Protein AF-A0A402SNE9-F1 (afdb_monomer)

Radius of gyration: 20.34 Å; Cα contacts (8 Å, |Δi|>4): 261; chains: 1; bounding box: 50×35×60 Å

Nearest PDB structures (foldseek):
  1bf5-assembly1_A-2  TM=2.255E-01  e=1.060E+00  Homo sapiens
  7nuf-assembly1_A  TM=3.105E-01  e=9.242E+00  Homo sapiens

Organism: Salmonella enterica (NCBI:txid28901)

Solvent-accessible surface area (backbone atoms only — not comparable to full-atom values): 13268 Å² total; per-residue (Å²): 129,88,70,74,95,56,96,74,66,61,66,71,58,42,16,65,75,68,75,51,51,64,66,55,53,50,51,32,35,73,69,68,74,44,89,52,70,48,79,37,88,70,44,80,47,62,58,66,77,73,53,67,70,56,54,67,71,72,56,82,57,58,84,49,31,62,97,41,74,51,43,56,55,49,51,59,49,54,62,49,56,77,39,98,84,53,55,65,68,60,50,51,52,56,51,48,54,45,52,49,51,30,44,51,56,43,15,66,76,59,80,30,67,73,49,27,56,82,68,74,37,44,65,60,50,52,51,46,43,27,68,41,47,23,36,45,75,63,100,54,29,37,40,33,37,57,28,98,62,20,64,19,68,81,59,87,84,75,95,76,81,84,80,74,80,69,78,77,91,44,71,66,57,61,69,69,44,44,92,90,37,32,77,34,24,30,41,36,35,32,43,27,33,58,36,72,58,44,33,49,95,84,37,86,60,97,70,86,52,79,38,80,57,90,80,88,48,30,34,60,39,80,117

Mean predicted aligned error: 11.38 Å

Structure (mmCIF, N/CA/C/O backbone):
data_AF-A0A402SNE9-F1
#
_entry.id   AF-A0A402SNE9-F1
#
loop_
_atom_site.group_PDB
_atom_site.id
_atom_site.type_symbol
_atom_site.label_atom_id
_atom_site.label_alt_id
_atom_site.label_comp_id
_atom_site.label_asym_id
_atom_site.label_entity_id
_atom_site.label_seq_id
_atom_site.pdbx_PDB_ins_code
_atom_site.Cartn_x
_atom_site.Cartn_y
_atom_site.Cartn_z
_atom_site.occupancy
_atom_site.B_iso_or_equiv
_atom_site.auth_seq_id
_atom_site.auth_comp_id
_atom_site.auth_asym_id
_atom_site.auth_atom_id
_atom_site.pdbx_PDB_model_num
ATOM 1 N N . MET A 1 1 ? 6.670 -14.041 -30.795 1.00 42.03 1 MET A N 1
ATOM 2 C CA . MET A 1 1 ? 7.215 -15.172 -30.006 1.00 42.03 1 MET A CA 1
ATOM 3 C C . MET A 1 1 ? 6.521 -15.162 -28.656 1.00 42.03 1 MET A C 1
ATOM 5 O O . MET A 1 1 ? 6.367 -14.065 -28.133 1.00 42.03 1 MET A O 1
ATOM 9 N N . PRO A 1 2 ? 6.068 -16.299 -28.102 1.00 46.09 2 PRO A N 1
ATOM 10 C CA . PRO A 1 2 ? 5.558 -16.300 -26.739 1.00 46.09 2 PRO A CA 1
ATOM 11 C C . PRO A 1 2 ? 6.741 -15.978 -25.823 1.00 46.09 2 PRO A C 1
ATOM 13 O O . PRO A 1 2 ? 7.733 -16.708 -25.804 1.00 46.09 2 PRO A O 1
ATOM 16 N N . LEU A 1 3 ? 6.676 -14.831 -25.151 1.00 51.31 3 LEU A N 1
ATOM 17 C CA . LEU A 1 3 ? 7.636 -14.468 -24.117 1.00 51.31 3 LEU A CA 1
ATOM 18 C C . LEU A 1 3 ? 7.653 -15.612 -23.089 1.00 51.31 3 LEU A C 1
ATOM 20 O O . LEU A 1 3 ? 6.576 -16.095 -22.729 1.00 51.31 3 LEU A O 1
ATOM 24 N N . PRO A 1 4 ? 8.825 -16.078 -22.618 1.00 50.84 4 PRO A N 1
ATOM 25 C CA . PRO A 1 4 ? 8.867 -16.933 -21.439 1.00 50.84 4 PRO A CA 1
ATOM 26 C C . PRO A 1 4 ? 7.987 -16.307 -20.344 1.00 50.84 4 PRO A C 1
ATOM 28 O O . PRO A 1 4 ? 8.003 -15.088 -20.169 1.00 50.84 4 PRO A O 1
ATOM 31 N N . LEU A 1 5 ? 7.194 -17.106 -19.632 1.00 55.09 5 LEU A N 1
ATOM 32 C CA . LEU A 1 5 ? 6.312 -16.642 -18.552 1.00 55.09 5 LEU A CA 1
ATOM 33 C C . LEU A 1 5 ? 7.143 -16.235 -17.322 1.00 55.09 5 LEU A C 1
ATOM 35 O O . LEU A 1 5 ? 7.092 -16.872 -16.276 1.00 55.09 5 LEU A O 1
ATOM 39 N N . ARG A 1 6 ? 7.992 -15.220 -17.466 1.00 58.41 6 ARG A N 1
ATOM 40 C CA . ARG A 1 6 ? 8.523 -14.471 -16.337 1.00 58.41 6 ARG A CA 1
ATOM 41 C C . ARG A 1 6 ? 7.605 -13.283 -16.152 1.00 58.41 6 ARG A C 1
ATOM 43 O O . ARG A 1 6 ? 7.377 -12.541 -17.103 1.00 58.41 6 ARG A O 1
ATOM 50 N N . GLU A 1 7 ? 7.120 -13.113 -14.932 1.00 61.88 7 GLU A N 1
ATOM 51 C CA . GLU A 1 7 ? 6.338 -11.937 -14.549 1.00 61.88 7 GLU A CA 1
ATOM 52 C C . GLU A 1 7 ? 7.153 -10.644 -14.733 1.00 61.88 7 GLU A C 1
ATOM 54 O O . GLU A 1 7 ? 6.581 -9.593 -15.001 1.00 61.88 7 GLU A O 1
ATOM 59 N N . TYR A 1 8 ? 8.495 -10.732 -14.693 1.00 70.38 8 TYR A N 1
ATOM 60 C CA . TYR A 1 8 ? 9.396 -9.584 -14.802 1.00 70.38 8 TYR A CA 1
ATOM 61 C C . TYR A 1 8 ? 10.596 -9.845 -15.715 1.00 70.38 8 TYR A C 1
ATOM 63 O O . TYR A 1 8 ? 11.222 -10.912 -15.691 1.00 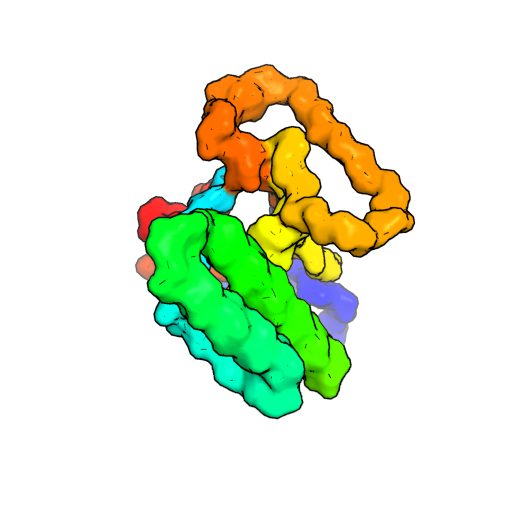70.38 8 TYR A O 1
ATOM 71 N N . TYR A 1 9 ? 10.971 -8.810 -16.465 1.00 78.88 9 TYR A N 1
ATOM 72 C CA . TYR A 1 9 ? 12.178 -8.764 -17.282 1.00 78.88 9 TYR A CA 1
ATOM 73 C C . TYR A 1 9 ? 13.035 -7.560 -16.889 1.00 78.88 9 TYR A C 1
ATOM 75 O O . TYR A 1 9 ? 12.493 -6.466 -16.735 1.00 78.88 9 TYR A O 1
ATOM 83 N N . PRO A 1 10 ? 14.371 -7.712 -16.777 1.00 85.88 10 PRO A N 1
ATOM 84 C CA . PRO A 1 10 ? 15.263 -6.559 -16.743 1.00 85.88 10 PRO A CA 1
ATOM 85 C C . PRO A 1 10 ? 14.978 -5.649 -17.942 1.00 85.88 10 PRO A C 1
ATOM 87 O O . PRO A 1 10 ? 14.801 -6.160 -19.048 1.00 85.88 10 PRO A O 1
ATOM 90 N N . ILE A 1 11 ? 14.967 -4.328 -17.742 1.00 86.19 11 ILE A N 1
ATOM 91 C CA . ILE A 1 11 ? 14.518 -3.363 -18.763 1.00 86.19 11 ILE A CA 1
ATOM 92 C C . ILE A 1 11 ? 15.234 -3.538 -20.116 1.00 86.19 11 ILE A C 1
ATOM 94 O O . ILE A 1 11 ? 14.587 -3.540 -21.158 1.00 86.19 11 ILE A O 1
ATOM 98 N N . GLY A 1 12 ? 16.544 -3.819 -20.111 1.00 87.44 12 GLY A N 1
ATOM 99 C CA . GLY A 1 12 ? 17.301 -4.112 -21.337 1.00 87.44 12 GLY A CA 1
ATOM 100 C C . GLY A 1 12 ? 16.833 -5.381 -22.050 1.00 87.44 12 GLY A C 1
ATOM 101 O O . GLY A 1 12 ? 16.664 -5.388 -23.264 1.00 87.44 12 GLY A O 1
ATOM 102 N N . ARG A 1 13 ? 16.529 -6.443 -21.297 1.00 87.88 13 ARG A N 1
ATOM 103 C CA . ARG A 1 13 ? 16.005 -7.684 -21.874 1.00 87.88 13 ARG A CA 1
ATOM 104 C C . ARG A 1 13 ? 14.572 -7.519 -22.378 1.00 87.88 13 ARG A C 1
ATOM 106 O O . ARG A 1 13 ? 14.215 -8.141 -23.372 1.00 87.88 13 ARG A O 1
ATOM 113 N N . ALA A 1 14 ? 13.755 -6.713 -21.703 1.00 88.69 14 ALA A N 1
ATOM 114 C CA . ALA A 1 14 ? 12.412 -6.381 -22.170 1.00 88.69 14 ALA A CA 1
ATOM 115 C C . ALA A 1 14 ? 12.470 -5.656 -23.524 1.00 88.69 14 ALA A C 1
ATOM 117 O O . ALA A 1 14 ? 11.744 -6.040 -24.437 1.00 88.69 14 ALA A O 1
ATOM 118 N N . ALA A 1 15 ? 13.387 -4.694 -23.672 1.00 90.25 15 ALA A N 1
ATOM 119 C CA . ALA A 1 15 ? 13.587 -3.952 -24.915 1.00 90.25 15 ALA A CA 1
ATOM 120 C C . ALA A 1 15 ? 14.000 -4.881 -26.070 1.00 90.25 15 ALA A C 1
ATOM 122 O O . ALA A 1 15 ? 13.382 -4.865 -27.131 1.00 90.25 15 ALA A O 1
ATOM 123 N N . GLU A 1 16 ? 14.962 -5.780 -25.829 1.00 90.88 16 GLU A N 1
ATOM 124 C CA . GLU A 1 16 ? 15.367 -6.805 -26.805 1.00 90.88 16 GLU A CA 1
ATOM 125 C C . GLU A 1 16 ? 14.209 -7.718 -27.232 1.00 90.88 16 GLU A C 1
ATOM 127 O O . GLU A 1 16 ? 14.090 -8.078 -28.400 1.00 90.88 16 GLU A O 1
ATOM 132 N N . LEU A 1 17 ? 13.375 -8.147 -26.281 1.00 88.81 17 LEU A N 1
ATOM 133 C CA . LEU A 1 17 ? 12.289 -9.090 -26.548 1.00 88.81 17 LEU A CA 1
ATOM 134 C C . LEU A 1 17 ? 11.098 -8.450 -27.269 1.00 88.81 17 LEU A C 1
ATOM 136 O O . LEU A 1 17 ? 10.383 -9.148 -27.992 1.00 88.81 17 LEU A O 1
ATOM 140 N N . LEU A 1 18 ? 10.876 -7.156 -27.042 1.00 88.44 18 LEU A N 1
ATOM 141 C CA . LEU A 1 18 ? 9.811 -6.366 -27.659 1.00 88.44 18 LEU A CA 1
ATOM 142 C C . LEU A 1 18 ? 10.263 -5.674 -28.952 1.00 88.44 18 LEU A C 1
ATOM 144 O O . LEU A 1 18 ? 9.439 -5.022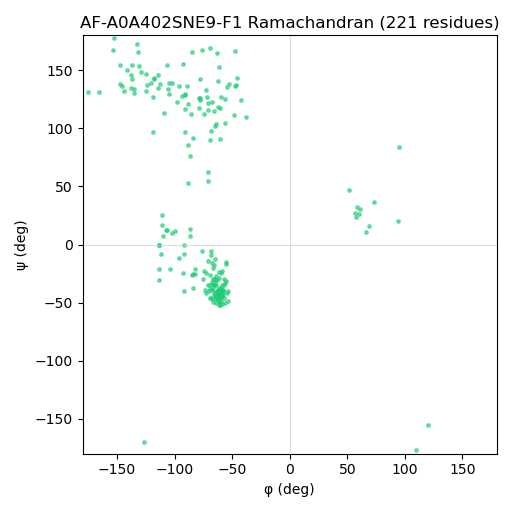 -29.588 1.00 88.44 18 LEU A O 1
ATOM 148 N N . ASP A 1 19 ? 11.529 -5.856 -29.346 1.00 92.31 19 ASP A N 1
ATOM 149 C CA . ASP A 1 19 ? 12.153 -5.216 -30.510 1.00 92.31 19 ASP A CA 1
ATOM 150 C C . ASP A 1 19 ? 11.964 -3.688 -30.492 1.00 92.31 19 ASP A C 1
ATOM 152 O O . ASP A 1 19 ? 11.544 -3.067 -31.468 1.00 92.31 19 ASP A O 1
ATOM 156 N N . CYS A 1 20 ? 12.222 -3.085 -29.327 1.00 92.69 20 CYS A N 1
ATOM 157 C CA . CYS A 1 20 ? 12.095 -1.650 -29.092 1.00 92.69 20 CYS A CA 1
ATOM 158 C C . CYS A 1 20 ? 13.330 -1.087 -28.380 1.00 92.69 20 CYS A C 1
ATOM 160 O O . CYS A 1 20 ? 14.227 -1.816 -27.951 1.00 92.69 20 CYS A O 1
ATOM 162 N N . THR A 1 21 ? 13.390 0.234 -28.247 1.00 93.25 21 THR A N 1
ATOM 163 C CA . THR A 1 21 ? 14.445 0.907 -27.485 1.00 93.25 21 THR A CA 1
ATOM 164 C C . THR A 1 21 ? 14.104 0.967 -25.993 1.00 93.25 21 THR A C 1
ATOM 166 O O . THR A 1 21 ? 12.962 0.752 -25.582 1.00 93.25 21 THR A O 1
ATOM 169 N N . LEU A 1 22 ? 15.100 1.276 -25.155 1.00 89.94 22 LEU A N 1
ATOM 170 C CA . LEU A 1 22 ? 14.859 1.592 -23.742 1.00 89.94 22 LEU A CA 1
ATOM 171 C C . LEU A 1 22 ? 13.972 2.834 -23.589 1.00 89.94 22 LEU A C 1
ATOM 173 O O . LEU A 1 22 ? 13.111 2.856 -22.713 1.00 89.94 22 LEU A O 1
ATOM 177 N N . ASP A 1 23 ? 14.151 3.827 -24.462 1.00 88.88 23 ASP A N 1
ATOM 178 C CA . ASP A 1 23 ? 13.364 5.060 -24.453 1.00 88.88 23 ASP A CA 1
ATOM 179 C C . ASP A 1 23 ? 11.884 4.782 -24.739 1.00 88.88 23 ASP A C 1
ATOM 181 O O . ASP A 1 23 ? 11.023 5.396 -24.113 1.00 88.88 23 ASP A O 1
ATOM 185 N N . ASP A 1 24 ? 11.573 3.805 -25.600 1.00 90.56 24 ASP A N 1
ATOM 186 C CA . ASP A 1 24 ? 10.192 3.369 -25.842 1.00 90.56 24 ASP A CA 1
ATOM 187 C C . ASP A 1 24 ? 9.553 2.794 -24.572 1.00 90.56 24 ASP A C 1
ATOM 189 O O . ASP A 1 24 ? 8.420 3.140 -24.238 1.00 90.56 24 ASP A O 1
ATOM 193 N N . LEU A 1 25 ? 10.285 1.962 -23.820 1.00 89.38 25 LEU A N 1
ATOM 194 C CA . LEU A 1 25 ? 9.798 1.408 -22.552 1.00 89.38 25 LEU A CA 1
ATOM 195 C C . LEU A 1 25 ? 9.609 2.492 -21.492 1.00 89.38 25 LEU A C 1
ATOM 197 O O . LEU A 1 25 ? 8.584 2.510 -20.812 1.00 89.38 25 LEU A O 1
ATOM 201 N N . ILE A 1 26 ? 10.566 3.414 -21.369 1.00 87.38 26 ILE A N 1
ATOM 202 C CA . ILE A 1 26 ? 10.459 4.550 -20.449 1.00 87.38 26 ILE A CA 1
ATOM 203 C C . ILE A 1 26 ? 9.254 5.412 -20.839 1.00 87.38 26 ILE A C 1
ATOM 205 O O . ILE A 1 26 ? 8.445 5.749 -19.981 1.00 87.38 26 ILE A O 1
ATOM 209 N N . HIS A 1 27 ? 9.060 5.702 -22.126 1.00 87.06 27 HIS A N 1
ATOM 210 C CA . HIS A 1 27 ? 7.899 6.443 -22.614 1.00 87.06 27 HIS A CA 1
ATOM 211 C C . HIS A 1 27 ? 6.575 5.718 -22.327 1.00 87.06 27 HIS A C 1
ATOM 213 O O . HIS A 1 27 ? 5.586 6.341 -21.932 1.00 87.06 27 HIS A O 1
ATOM 219 N N . TRP A 1 28 ? 6.526 4.395 -22.487 1.00 89.69 28 TRP A N 1
ATOM 220 C CA . TRP A 1 28 ? 5.349 3.603 -22.126 1.00 89.69 28 TRP A CA 1
ATOM 221 C C . TRP A 1 28 ? 5.081 3.609 -20.622 1.00 89.69 28 TRP A C 1
ATOM 223 O O . TRP A 1 28 ? 3.916 3.643 -20.230 1.00 89.69 28 TRP A O 1
ATOM 233 N N . ALA A 1 29 ? 6.121 3.630 -19.790 1.00 86.81 29 ALA A N 1
ATOM 234 C CA . ALA A 1 29 ? 5.980 3.772 -18.345 1.00 86.81 29 ALA A CA 1
ATOM 235 C C . ALA A 1 29 ? 5.439 5.157 -17.961 1.00 86.81 29 ALA A C 1
ATOM 237 O O . ALA A 1 29 ? 4.446 5.249 -17.247 1.00 86.81 29 ALA A O 1
ATOM 238 N N . ILE A 1 30 ? 6.006 6.222 -18.542 1.00 84.12 30 ILE A N 1
ATOM 239 C CA . ILE A 1 30 ? 5.538 7.611 -18.391 1.00 84.12 30 ILE A CA 1
ATOM 240 C C . ILE A 1 30 ? 4.058 7.739 -18.771 1.00 84.12 30 ILE A C 1
ATOM 242 O O . ILE A 1 30 ? 3.276 8.405 -18.098 1.00 84.12 30 ILE A O 1
ATOM 246 N N . THR A 1 31 ? 3.649 7.077 -19.855 1.00 86.00 31 THR A N 1
ATOM 247 C CA . THR A 1 31 ? 2.264 7.101 -20.351 1.00 86.00 31 THR A CA 1
ATOM 248 C C . THR A 1 31 ? 1.358 6.048 -19.702 1.00 86.00 31 THR A C 1
ATOM 250 O O . THR A 1 31 ? 0.253 5.818 -20.198 1.00 86.00 31 THR A O 1
ATOM 253 N N . LYS A 1 32 ? 1.800 5.416 -18.603 1.00 81.44 32 LYS A N 1
ATOM 254 C CA . LYS A 1 32 ? 1.058 4.417 -17.809 1.00 81.44 32 LYS A CA 1
ATOM 255 C C . LYS A 1 32 ? 0.571 3.201 -18.600 1.00 81.44 32 LYS A C 1
ATOM 257 O O . LYS A 1 32 ? -0.428 2.575 -18.257 1.00 81.44 32 LYS A O 1
ATOM 262 N N . ARG A 1 33 ? 1.268 2.858 -19.683 1.00 85.50 33 ARG A N 1
ATOM 263 C CA . ARG A 1 33 ? 0.983 1.661 -20.490 1.00 85.50 33 ARG A CA 1
ATOM 264 C C . ARG A 1 33 ? 1.650 0.415 -19.925 1.00 85.50 33 ARG A C 1
ATOM 266 O O . ARG A 1 33 ? 1.170 -0.687 -20.171 1.00 85.50 33 ARG A O 1
ATOM 273 N N . ILE A 1 34 ? 2.752 0.596 -19.202 1.00 86.12 34 ILE A N 1
ATOM 274 C CA . ILE A 1 34 ? 3.460 -0.454 -18.470 1.00 86.12 34 ILE A CA 1
ATOM 275 C C . ILE A 1 34 ? 3.870 0.076 -17.094 1.00 86.12 34 ILE A C 1
ATOM 277 O O . ILE A 1 34 ? 4.080 1.276 -16.936 1.00 86.12 34 ILE A O 1
ATOM 281 N N . SER A 1 35 ? 4.041 -0.818 -16.124 1.00 84.88 35 SER A N 1
ATOM 282 C CA . SER A 1 35 ? 4.635 -0.486 -14.825 1.00 84.88 35 SER A CA 1
ATOM 283 C C . SER A 1 35 ? 6.122 -0.828 -14.834 1.00 84.88 35 SER A C 1
ATOM 285 O O . SER A 1 35 ? 6.512 -1.900 -15.303 1.00 84.88 35 SER A O 1
ATOM 287 N N . MET A 1 36 ? 6.958 0.060 -14.295 1.00 86.12 36 MET A N 1
ATOM 288 C CA . MET A 1 36 ? 8.367 -0.242 -14.036 1.00 86.12 36 MET A CA 1
ATOM 289 C C . MET A 1 36 ? 8.591 -0.524 -12.560 1.00 86.12 36 MET A C 1
ATOM 291 O O . MET A 1 36 ? 8.052 0.161 -11.693 1.00 86.12 36 MET A O 1
ATOM 295 N N . TYR A 1 37 ? 9.417 -1.533 -12.299 1.00 86.38 37 TYR A N 1
ATOM 296 C CA . TYR A 1 37 ? 9.726 -1.994 -10.956 1.00 86.38 37 TYR A CA 1
ATOM 297 C C . TYR A 1 37 ? 11.212 -1.824 -10.668 1.00 86.38 37 TYR A C 1
ATOM 299 O O . TYR A 1 37 ? 12.056 -2.080 -11.531 1.00 86.38 37 TYR A O 1
ATOM 307 N N . ILE A 1 38 ? 11.531 -1.466 -9.429 1.00 84.31 38 ILE A N 1
ATOM 308 C CA . ILE A 1 38 ? 12.887 -1.506 -8.888 1.00 84.31 38 ILE A CA 1
ATOM 309 C C . ILE A 1 38 ? 13.022 -2.687 -7.929 1.00 84.31 38 ILE A C 1
ATOM 311 O O . ILE A 1 38 ? 12.159 -2.915 -7.083 1.00 84.31 38 ILE A O 1
ATOM 315 N N . LYS A 1 39 ? 14.111 -3.451 -8.068 1.00 86.12 39 LYS A N 1
ATOM 316 C CA . LYS A 1 39 ? 14.475 -4.498 -7.111 1.00 86.12 39 LYS A CA 1
ATOM 317 C C . LYS A 1 39 ? 15.341 -3.891 -6.012 1.00 86.12 39 LYS A C 1
ATOM 319 O O . LYS A 1 39 ? 16.423 -3.384 -6.294 1.00 86.12 39 LYS A O 1
ATOM 324 N N . ILE A 1 40 ? 14.880 -3.991 -4.775 1.00 84.62 40 ILE A N 1
ATOM 325 C CA . ILE A 1 40 ? 15.589 -3.572 -3.571 1.00 84.62 40 ILE A CA 1
ATOM 326 C C . ILE A 1 40 ? 16.007 -4.834 -2.815 1.00 84.62 40 ILE A C 1
ATOM 328 O O . ILE A 1 40 ? 15.158 -5.581 -2.332 1.00 84.62 40 ILE A O 1
ATOM 332 N N . ASP A 1 41 ? 17.312 -5.098 -2.721 1.00 81.75 41 ASP A N 1
ATOM 333 C CA . ASP A 1 41 ? 17.814 -6.266 -1.982 1.00 81.75 41 ASP A CA 1
ATOM 334 C C . ASP A 1 41 ? 17.707 -6.063 -0.461 1.00 81.75 41 ASP A C 1
ATOM 336 O O . ASP A 1 41 ? 17.347 -6.994 0.259 1.00 81.75 41 ASP A O 1
ATOM 340 N N . SER A 1 42 ? 17.984 -4.846 0.011 1.00 79.00 42 SER A N 1
ATOM 341 C CA . SER A 1 42 ? 17.697 -4.353 1.361 1.00 79.00 42 SER A CA 1
ATOM 342 C C . SER A 1 42 ? 17.836 -2.832 1.364 1.00 79.00 42 SER A C 1
ATOM 344 O O . SER A 1 42 ? 18.840 -2.306 0.878 1.00 79.00 42 SER A O 1
ATOM 346 N N . ALA A 1 43 ? 16.849 -2.129 1.908 1.00 78.25 43 ALA A N 1
ATOM 347 C CA . ALA A 1 43 ? 16.933 -0.698 2.168 1.00 78.25 43 ALA A CA 1
ATOM 348 C C . ALA A 1 43 ? 16.337 -0.372 3.535 1.00 78.25 43 ALA A C 1
ATOM 350 O O . ALA A 1 43 ? 15.368 -0.995 3.955 1.00 78.25 43 ALA A O 1
ATOM 351 N N . TYR A 1 44 ? 16.919 0.620 4.198 1.00 75.38 44 TYR A N 1
ATOM 352 C CA . TYR A 1 44 ? 16.417 1.172 5.449 1.00 75.38 44 TYR A CA 1
ATOM 353 C C . TYR A 1 44 ? 15.774 2.521 5.163 1.00 75.38 44 TYR A C 1
ATOM 355 O O . TYR A 1 44 ? 16.311 3.299 4.372 1.00 75.38 44 TYR A O 1
ATOM 363 N N . GLY A 1 45 ? 14.643 2.796 5.799 1.00 72.44 45 GLY A N 1
ATOM 364 C CA . GLY A 1 45 ? 13.908 4.038 5.605 1.00 72.44 45 GLY A CA 1
ATOM 365 C C . GLY A 1 45 ? 13.088 4.420 6.825 1.00 72.44 45 GLY A C 1
ATOM 366 O O . GLY A 1 45 ? 13.049 3.697 7.819 1.00 72.44 45 GLY A O 1
ATOM 367 N N . ILE A 1 46 ? 12.438 5.573 6.724 1.00 69.38 46 ILE A N 1
ATOM 368 C CA . ILE A 1 46 ? 11.453 6.057 7.685 1.00 69.38 46 ILE A CA 1
ATOM 369 C C . ILE A 1 46 ? 10.149 6.202 6.910 1.00 69.38 46 ILE A C 1
ATOM 371 O O . ILE A 1 46 ? 10.133 6.849 5.863 1.00 69.38 46 ILE A O 1
ATOM 375 N N . ILE A 1 47 ? 9.079 5.587 7.403 1.00 70.69 47 ILE A N 1
ATOM 376 C CA . ILE A 1 47 ? 7.731 5.850 6.903 1.00 70.69 47 ILE A CA 1
ATOM 377 C C . ILE A 1 47 ? 7.271 7.167 7.523 1.00 70.69 47 ILE A C 1
ATOM 379 O O . ILE A 1 47 ? 7.163 7.283 8.741 1.00 70.69 47 ILE A O 1
ATOM 383 N N . ASP A 1 48 ? 7.019 8.170 6.688 1.00 63.06 48 ASP A N 1
ATOM 384 C CA . ASP A 1 48 ? 6.312 9.381 7.091 1.00 63.06 48 ASP A CA 1
ATOM 385 C C . ASP A 1 48 ? 4.896 8.986 7.528 1.00 63.06 48 ASP A C 1
ATOM 387 O O . ASP A 1 48 ? 4.145 8.369 6.767 1.00 63.06 48 ASP A O 1
ATOM 391 N N . GLU A 1 49 ? 4.547 9.230 8.785 1.00 59.25 49 GLU A N 1
ATOM 392 C CA . GLU A 1 49 ? 3.237 8.835 9.287 1.00 59.25 49 GLU A CA 1
ATOM 393 C C . GLU A 1 49 ? 2.176 9.731 8.662 1.00 59.25 49 GLU A C 1
ATOM 395 O O . GLU A 1 49 ? 2.108 10.929 8.930 1.00 59.25 49 GLU A O 1
ATOM 400 N N . TYR A 1 50 ? 1.295 9.128 7.868 1.00 61.47 50 TYR A N 1
ATOM 401 C CA . TYR A 1 50 ? -0.005 9.730 7.636 1.00 61.47 50 TYR A CA 1
ATOM 402 C C . TYR A 1 50 ? -0.765 9.671 8.968 1.00 61.47 50 TYR A C 1
ATOM 404 O O . TYR A 1 50 ? -0.912 8.572 9.510 1.00 61.47 50 TYR A O 1
ATOM 412 N N . PRO A 1 51 ? -1.230 10.792 9.548 1.00 71.81 51 PRO A N 1
ATOM 413 C CA . PRO A 1 51 ? -1.911 10.742 10.833 1.00 71.81 51 PRO A CA 1
ATOM 414 C C . PRO A 1 51 ? -3.099 9.785 10.735 1.00 71.81 51 PRO A C 1
ATOM 416 O O . PRO A 1 51 ? -3.961 9.951 9.869 1.00 71.81 51 PRO A O 1
ATOM 419 N N . ILE A 1 52 ? -3.172 8.784 11.619 1.00 78.38 52 ILE A N 1
ATOM 420 C CA . ILE A 1 52 ? -4.275 7.810 11.596 1.00 78.38 52 ILE A CA 1
ATOM 421 C C . ILE A 1 52 ? -5.637 8.517 11.687 1.00 78.38 52 ILE A C 1
ATOM 423 O O . ILE A 1 52 ? -6.601 8.121 11.040 1.00 78.38 52 ILE A O 1
ATOM 427 N N . THR A 1 53 ? -5.691 9.639 12.407 1.00 79.75 53 THR A N 1
ATOM 428 C CA . THR A 1 53 ? -6.845 10.541 12.488 1.00 79.75 53 THR A CA 1
ATOM 429 C C . THR A 1 53 ? -7.261 11.101 11.127 1.00 79.75 53 THR A C 1
ATOM 431 O O . THR A 1 53 ? -8.452 11.206 10.842 1.00 79.75 53 THR A O 1
ATOM 434 N N . GLU A 1 54 ? -6.301 11.440 10.267 1.00 80.94 54 GLU A N 1
ATOM 435 C CA . GLU A 1 54 ? -6.551 11.956 8.924 1.00 80.94 54 GLU A CA 1
ATOM 436 C C . GLU A 1 54 ? -7.045 10.847 7.988 1.00 80.94 54 GLU A C 1
ATOM 438 O O . GLU A 1 54 ? -8.012 11.066 7.256 1.00 80.94 54 GLU A O 1
ATOM 443 N N . LEU A 1 55 ? -6.461 9.640 8.066 1.00 84.75 55 LEU A N 1
ATOM 444 C CA . LEU A 1 55 ? -6.934 8.476 7.305 1.00 84.75 55 LEU A CA 1
ATOM 445 C C . LEU A 1 55 ? -8.391 8.166 7.649 1.00 84.75 55 LEU A C 1
ATOM 447 O O . LEU A 1 55 ? -9.234 8.060 6.755 1.00 84.75 55 LEU A O 1
ATOM 451 N N . LEU A 1 56 ? -8.681 8.054 8.948 1.00 85.88 56 LEU A N 1
ATOM 452 C CA . LEU A 1 56 ? -10.009 7.734 9.462 1.00 85.88 56 LEU A CA 1
ATOM 453 C C . LEU A 1 56 ? -11.042 8.823 9.141 1.00 85.88 56 LEU A C 1
ATOM 455 O O . LEU A 1 56 ? -12.218 8.510 8.986 1.00 85.88 56 LEU A O 1
ATOM 459 N N . GLY A 1 57 ? -10.619 10.086 9.044 1.00 83.38 57 GLY A N 1
ATOM 460 C CA . GLY A 1 57 ? -11.503 11.214 8.748 1.00 83.38 57 GLY A CA 1
ATOM 461 C C . GLY A 1 57 ? -11.774 11.449 7.258 1.00 83.38 57 GLY A C 1
ATOM 462 O O . GLY A 1 57 ? -12.796 12.044 6.922 1.00 83.38 57 GLY A O 1
ATOM 463 N N . ARG A 1 58 ? -10.873 11.024 6.362 1.00 83.19 58 ARG A N 1
ATOM 464 C CA . ARG A 1 58 ? -10.986 11.275 4.910 1.00 83.19 58 ARG A CA 1
ATOM 465 C C . ARG A 1 58 ? -11.441 10.076 4.092 1.00 83.19 58 ARG A C 1
ATOM 467 O O . ARG A 1 58 ? -11.911 10.268 2.973 1.00 83.19 58 ARG A O 1
ATOM 474 N N . THR A 1 59 ? -11.277 8.869 4.617 1.00 87.62 59 THR A N 1
ATOM 475 C CA . THR A 1 59 ? -11.581 7.641 3.882 1.00 87.62 59 THR A CA 1
ATOM 476 C C . THR A 1 59 ? -13.025 7.217 4.133 1.00 87.62 59 THR A C 1
ATOM 478 O O . THR A 1 59 ? -13.460 7.121 5.280 1.00 87.62 59 THR A O 1
ATOM 481 N N . ASP A 1 60 ? -13.771 6.945 3.062 1.00 92.00 60 ASP A N 1
ATOM 482 C CA . ASP A 1 60 ? -15.111 6.370 3.161 1.00 92.00 60 ASP A CA 1
ATOM 483 C C . ASP A 1 60 ? -15.016 4.841 3.254 1.00 92.00 60 ASP A C 1
ATOM 485 O O . ASP A 1 60 ? -14.623 4.169 2.305 1.00 92.00 60 ASP A O 1
ATOM 489 N N . PHE A 1 61 ? -15.375 4.290 4.413 1.00 94.00 61 PHE A N 1
ATOM 490 C CA . PHE A 1 61 ?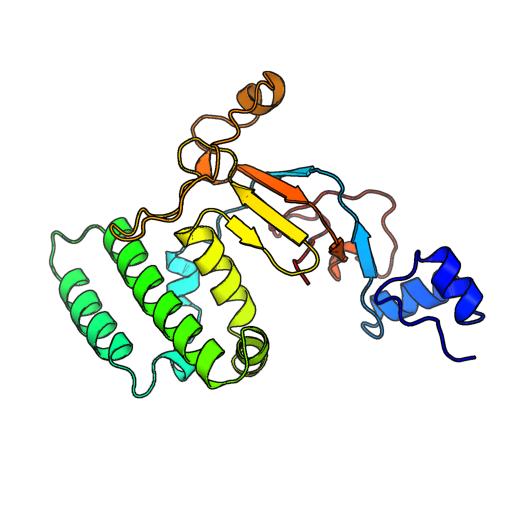 -15.385 2.846 4.667 1.0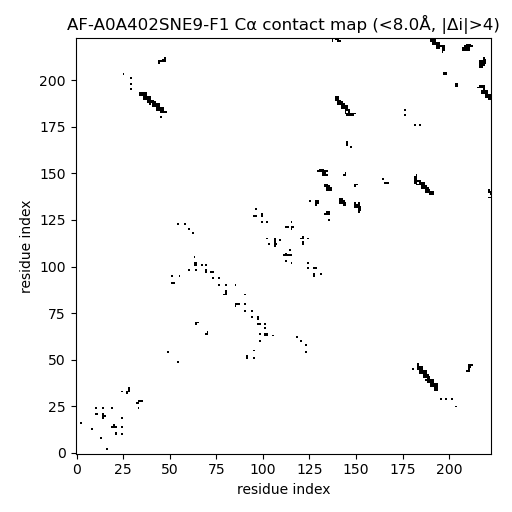0 94.00 61 PHE A CA 1
ATOM 491 C C . PHE A 1 61 ? -16.785 2.227 4.541 1.00 94.00 61 PHE A C 1
ATOM 493 O O . PHE A 1 61 ? -17.006 1.094 4.975 1.00 94.00 61 PHE A O 1
ATOM 500 N N . SER A 1 62 ? -17.767 2.956 4.005 1.00 92.50 62 SER A N 1
ATOM 501 C CA . SER A 1 62 ? -19.164 2.513 3.969 1.00 92.50 62 SER A CA 1
ATOM 502 C C . SER A 1 62 ? -19.355 1.177 3.249 1.00 92.50 62 SER A C 1
ATOM 504 O O . SER A 1 62 ? -20.101 0.338 3.759 1.00 92.50 62 SER A O 1
ATOM 506 N N . ASP A 1 63 ? -18.637 0.931 2.151 1.00 93.12 63 ASP A N 1
ATOM 507 C CA . ASP A 1 63 ? -18.717 -0.320 1.387 1.00 93.12 63 ASP A CA 1
ATOM 508 C C . ASP A 1 63 ? -18.356 -1.548 2.237 1.00 93.12 63 ASP A C 1
ATOM 510 O O . ASP A 1 63 ? -19.090 -2.538 2.246 1.00 93.12 63 ASP A O 1
ATOM 514 N N . VAL A 1 64 ? -17.279 -1.462 3.027 1.00 93.62 64 VAL A N 1
ATOM 515 C CA . VAL A 1 64 ? -16.796 -2.577 3.865 1.00 93.62 64 VAL A CA 1
ATOM 516 C C . VAL A 1 64 ? -17.542 -2.695 5.195 1.00 93.62 64 VAL A C 1
ATOM 518 O O . VAL A 1 64 ? -17.560 -3.763 5.802 1.00 93.62 64 VAL A O 1
ATOM 521 N N . LEU A 1 65 ? -18.183 -1.616 5.655 1.00 92.50 65 LEU A N 1
ATOM 522 C CA . LEU A 1 65 ? -18.930 -1.589 6.915 1.00 92.50 65 LEU A CA 1
ATOM 523 C C . LEU A 1 65 ? -20.420 -1.911 6.741 1.00 92.50 65 LEU A C 1
ATOM 525 O O . LEU A 1 65 ? -21.072 -2.338 7.701 1.00 92.50 65 LEU A O 1
ATOM 529 N N . SER A 1 66 ? -20.991 -1.693 5.556 1.00 87.69 66 SER A N 1
ATOM 530 C CA . SER A 1 66 ? -22.427 -1.849 5.320 1.00 87.69 66 SER A CA 1
ATOM 531 C C . SER A 1 66 ? -22.913 -3.277 5.614 1.00 87.69 66 SER A C 1
ATOM 533 O O . SER A 1 66 ? -22.360 -4.267 5.148 1.00 87.69 66 SER A O 1
ATOM 535 N N . GLY A 1 67 ? -23.953 -3.393 6.448 1.00 81.75 67 GLY A N 1
ATOM 536 C CA . GLY A 1 67 ? -24.530 -4.691 6.819 1.00 81.75 67 GLY A CA 1
ATOM 537 C C . GLY A 1 67 ? -23.640 -5.575 7.704 1.00 81.75 67 GLY A C 1
ATOM 538 O O . GLY A 1 67 ? -23.916 -6.768 7.821 1.00 81.75 67 GLY A O 1
ATOM 539 N N . THR A 1 68 ? -22.594 -5.019 8.326 1.00 88.69 68 THR A N 1
ATOM 540 C CA . THR A 1 68 ? -21.698 -5.748 9.238 1.00 88.69 68 THR A CA 1
ATOM 541 C C . THR A 1 68 ? -21.925 -5.359 10.699 1.00 88.69 68 THR A C 1
ATOM 543 O O . THR A 1 68 ? -22.300 -4.226 11.004 1.00 88.69 68 THR A O 1
ATOM 546 N N . THR A 1 69 ? -21.597 -6.268 11.621 1.00 90.31 69 THR A N 1
ATOM 547 C CA . THR A 1 69 ? -21.549 -5.973 13.065 1.00 90.31 69 THR A CA 1
ATOM 548 C C . THR A 1 69 ? -20.443 -4.977 13.426 1.00 90.31 69 THR A C 1
ATOM 550 O O . THR A 1 69 ? -20.454 -4.395 14.505 1.00 90.31 69 THR A O 1
ATOM 553 N N . HIS A 1 70 ? -19.455 -4.776 12.546 1.00 92.50 70 HIS A N 1
ATOM 554 C CA . HIS A 1 70 ? -18.369 -3.814 12.764 1.00 92.50 70 HIS A CA 1
ATOM 555 C C . HIS A 1 70 ? -18.876 -2.375 12.734 1.00 92.50 70 HIS A C 1
ATOM 557 O O . HIS A 1 70 ? -18.384 -1.546 13.492 1.00 92.50 70 HIS A O 1
ATOM 563 N N . LYS A 1 71 ? -19.909 -2.090 11.931 1.00 92.00 71 LYS A N 1
ATOM 564 C CA . LYS A 1 71 ? -20.562 -0.778 11.922 1.00 92.00 71 LYS A CA 1
ATOM 565 C C . LYS A 1 71 ? -21.172 -0.432 13.280 1.00 92.00 71 LYS A C 1
ATOM 567 O O . LYS A 1 71 ? -21.011 0.692 13.735 1.00 92.00 71 LYS A O 1
ATOM 572 N N . GLU A 1 72 ? -21.836 -1.390 13.923 1.00 91.69 72 GLU A N 1
ATOM 573 C CA . GLU A 1 72 ? -22.418 -1.211 15.262 1.00 91.69 72 GLU A CA 1
ATOM 574 C C . GLU A 1 72 ? -21.319 -0.951 16.300 1.00 91.69 72 GLU A C 1
ATOM 576 O O . GLU A 1 72 ? -21.391 0.031 17.027 1.00 91.69 72 GLU A O 1
ATOM 581 N N . LYS A 1 73 ? -20.226 -1.728 16.268 1.00 92.75 73 LYS A N 1
ATOM 582 C CA . LYS A 1 73 ? -19.064 -1.508 17.150 1.00 92.75 73 LYS A CA 1
ATOM 583 C C . LYS A 1 73 ? -18.423 -0.128 16.985 1.00 92.75 73 LYS A C 1
ATOM 585 O O . LYS A 1 73 ? -17.909 0.414 17.957 1.00 92.75 73 LYS A O 1
ATOM 590 N N . ILE A 1 74 ? -18.399 0.419 15.766 1.00 91.88 74 ILE A N 1
ATOM 591 C CA . ILE A 1 74 ? -17.886 1.776 15.521 1.00 91.88 74 ILE A CA 1
ATOM 592 C C . ILE A 1 74 ? -18.834 2.821 16.106 1.00 91.88 74 ILE A C 1
ATOM 594 O O . ILE A 1 74 ? -18.350 3.778 16.691 1.00 91.88 74 ILE A O 1
ATOM 598 N N . ILE A 1 75 ? -20.152 2.635 15.985 1.00 91.50 75 ILE A N 1
ATOM 599 C CA . ILE A 1 75 ? -21.138 3.549 16.581 1.00 91.50 75 ILE A CA 1
ATOM 600 C C . ILE A 1 75 ? -20.981 3.570 18.106 1.00 91.50 75 ILE A C 1
ATOM 602 O O . ILE A 1 75 ? -20.826 4.646 18.673 1.00 91.50 75 ILE A O 1
ATOM 606 N N . ASP A 1 76 ? -20.919 2.400 18.747 1.00 90.94 76 ASP A N 1
ATOM 607 C CA . ASP A 1 76 ? -20.709 2.295 20.198 1.00 90.94 76 ASP A CA 1
ATOM 608 C C . ASP A 1 76 ? -19.398 2.980 20.630 1.00 90.94 76 ASP A C 1
ATOM 610 O O . ASP A 1 76 ? -19.337 3.669 21.649 1.00 90.94 76 ASP A O 1
ATOM 614 N N . LEU A 1 77 ? -18.335 2.817 19.834 1.00 90.19 77 LEU A N 1
ATOM 615 C CA . LEU A 1 77 ? -17.038 3.445 20.080 1.00 90.19 77 LEU A CA 1
ATOM 616 C C . LEU A 1 77 ? -17.073 4.970 19.882 1.00 90.19 77 LEU A C 1
ATOM 618 O O . LEU A 1 77 ? -16.423 5.699 20.630 1.00 90.19 77 LEU A O 1
ATOM 622 N N . ASP A 1 78 ? -17.813 5.459 18.889 1.00 90.50 78 ASP A N 1
ATOM 623 C CA . ASP A 1 78 ? -17.994 6.890 18.636 1.00 90.50 78 ASP A CA 1
ATOM 624 C C . ASP A 1 78 ? -18.780 7.547 19.790 1.00 90.50 78 ASP A C 1
ATOM 626 O O . ASP A 1 78 ? -18.410 8.632 20.233 1.00 90.50 78 ASP A O 1
ATOM 630 N N . GLU A 1 79 ? -19.773 6.861 20.370 1.00 89.75 79 GLU A N 1
ATOM 631 C CA . GLU A 1 79 ? -20.482 7.311 21.583 1.00 89.75 79 GLU A CA 1
ATOM 632 C C . GLU A 1 79 ? -19.584 7.327 22.838 1.00 89.75 79 GLU A C 1
ATOM 634 O O . GLU A 1 79 ? -19.792 8.119 23.762 1.00 89.75 79 GLU A O 1
ATOM 639 N N . GLU A 1 80 ? -18.575 6.451 22.916 1.00 86.56 80 GLU A N 1
ATOM 640 C CA . GLU A 1 80 ? -17.572 6.491 23.988 1.00 86.56 80 GLU A CA 1
ATOM 641 C C . GLU A 1 80 ? -16.654 7.714 23.885 1.00 86.56 80 GLU A C 1
ATOM 643 O O . GLU A 1 80 ? -16.272 8.255 24.924 1.00 86.56 80 GLU A O 1
ATOM 648 N N . LEU A 1 81 ? -16.332 8.163 22.666 1.00 85.19 81 LEU A N 1
ATOM 649 C CA . LEU A 1 81 ? -15.495 9.343 22.430 1.00 85.19 81 LEU A CA 1
ATOM 650 C C . LEU A 1 81 ? -16.166 10.640 22.903 1.00 85.19 81 LEU A C 1
ATOM 652 O O . LEU A 1 81 ? -15.478 11.565 23.323 1.00 85.19 81 LEU A O 1
ATOM 656 N N . GLU A 1 82 ? -17.500 10.706 22.875 1.00 80.69 82 GLU A N 1
ATOM 657 C CA . GLU A 1 82 ? -18.266 11.868 23.351 1.00 80.69 82 GLU A CA 1
ATOM 658 C C . GLU A 1 82 ? -18.202 12.064 24.881 1.00 80.69 82 GLU A C 1
ATOM 660 O O . GLU A 1 82 ? -18.710 13.059 25.405 1.00 80.69 82 GLU A O 1
ATOM 665 N N . LYS A 1 83 ? -17.579 11.137 25.621 1.00 81.44 83 LYS A N 1
ATOM 666 C CA . LYS A 1 83 ? -17.373 11.231 27.074 1.00 81.44 83 LYS A CA 1
ATOM 667 C C . LYS A 1 83 ? -16.049 11.951 27.371 1.00 81.44 83 LYS A C 1
ATOM 669 O O . LYS A 1 83 ? -15.025 11.621 26.783 1.00 81.44 83 LYS A O 1
ATOM 674 N N . ASP A 1 84 ? -16.059 12.873 28.341 1.00 65.38 84 ASP A N 1
ATOM 675 C CA . ASP A 1 84 ? -14.950 13.806 28.661 1.00 65.38 84 ASP A CA 1
ATOM 676 C C . ASP A 1 84 ? -13.575 13.155 28.964 1.00 65.38 84 ASP A C 1
ATOM 678 O O . ASP A 1 84 ? -12.558 13.842 28.904 1.00 65.38 84 ASP A O 1
ATOM 682 N N . ASP A 1 85 ? -13.515 11.850 29.253 1.00 74.50 85 ASP A N 1
ATOM 683 C CA . ASP A 1 85 ? -12.289 11.133 29.650 1.00 74.50 85 ASP A CA 1
ATOM 684 C C . ASP A 1 85 ? -11.716 10.203 28.553 1.00 74.50 85 ASP A C 1
ATOM 686 O O . ASP A 1 85 ? -10.871 9.350 28.839 1.00 74.50 85 ASP A O 1
ATOM 690 N N . CYS A 1 86 ? -12.178 10.299 27.301 1.00 71.00 86 CYS A N 1
ATOM 691 C CA . CYS A 1 86 ? -11.717 9.401 26.238 1.00 71.00 86 CYS A CA 1
ATOM 692 C C . CYS A 1 86 ? -10.333 9.798 25.688 1.00 71.00 86 CYS A C 1
ATOM 694 O O . CYS A 1 86 ? -10.128 10.909 25.195 1.00 71.00 86 CYS A O 1
ATOM 696 N N . ASP A 1 87 ? -9.379 8.864 25.721 1.00 83.00 87 ASP A N 1
ATOM 697 C CA . ASP A 1 87 ? -8.075 9.023 25.074 1.00 83.00 87 ASP A CA 1
ATOM 698 C C . ASP A 1 87 ? -8.223 8.877 23.548 1.00 83.00 87 ASP A C 1
ATOM 700 O O . ASP A 1 87 ? -8.507 7.793 23.030 1.00 83.00 87 ASP A O 1
ATOM 704 N N . LEU A 1 88 ? -8.005 9.977 22.819 1.00 81.56 88 LEU A N 1
ATOM 705 C CA . LEU A 1 88 ? -8.107 10.028 21.359 1.00 81.56 88 LEU A CA 1
ATOM 706 C C . LEU A 1 88 ? -7.180 9.018 20.663 1.00 81.56 88 LEU A C 1
ATOM 708 O O . LEU A 1 88 ? -7.543 8.479 19.616 1.00 81.56 88 LEU A O 1
ATOM 712 N N . VAL A 1 89 ? -5.994 8.754 21.222 1.00 79.56 89 VAL A N 1
ATOM 713 C CA . VAL A 1 89 ? -5.038 7.795 20.653 1.00 79.56 89 VAL A CA 1
ATOM 714 C C . VAL A 1 89 ? -5.596 6.382 20.771 1.00 79.56 89 VAL A C 1
ATOM 716 O O . VAL A 1 89 ? -5.592 5.633 19.793 1.00 79.56 89 VAL A O 1
ATOM 719 N N . GLU A 1 90 ? -6.125 6.032 21.941 1.00 81.62 90 GLU A N 1
ATOM 720 C CA . GLU A 1 90 ? -6.738 4.726 22.189 1.00 81.62 90 GLU A CA 1
ATOM 721 C C . GLU A 1 90 ? -8.006 4.521 21.350 1.00 81.62 90 GLU A C 1
ATOM 723 O O . GLU A 1 90 ? -8.195 3.468 20.737 1.00 81.62 90 GLU A O 1
ATOM 728 N N . TYR A 1 91 ? -8.840 5.556 21.233 1.00 86.50 91 TYR A N 1
ATOM 729 C CA . TYR A 1 91 ? -9.991 5.559 20.334 1.00 86.50 91 TYR A CA 1
ATOM 730 C C . TYR A 1 91 ? -9.575 5.277 18.882 1.00 86.50 91 TYR A C 1
ATOM 732 O O . TYR A 1 91 ? -10.121 4.373 18.243 1.00 86.50 91 TYR A O 1
ATOM 740 N N . CYS A 1 92 ? -8.573 6.001 18.365 1.00 84.75 92 CYS A N 1
ATOM 741 C CA . CYS A 1 92 ? -8.105 5.817 16.992 1.00 84.75 92 CYS A CA 1
ATOM 742 C C . CYS A 1 92 ? -7.564 4.404 16.768 1.00 84.75 92 CYS A C 1
ATOM 744 O O . CYS A 1 92 ? -7.860 3.798 15.737 1.00 84.75 92 CYS A O 1
ATOM 746 N N . LYS A 1 93 ? -6.824 3.847 17.735 1.00 83.62 93 LYS A N 1
ATOM 747 C CA . LYS A 1 93 ? -6.327 2.463 17.681 1.00 83.62 93 LYS A CA 1
ATOM 748 C C . LYS A 1 93 ? -7.473 1.456 17.599 1.00 83.62 93 LYS A C 1
ATOM 750 O O . LYS A 1 93 ? -7.511 0.647 16.670 1.00 83.62 93 LYS A O 1
ATOM 755 N N . ARG A 1 94 ? -8.448 1.539 18.509 1.00 87.62 94 ARG A N 1
ATOM 756 C CA . ARG A 1 94 ? -9.616 0.639 18.532 1.00 87.62 94 ARG A CA 1
ATOM 757 C C . ARG A 1 94 ? -10.426 0.730 17.239 1.00 87.62 94 ARG A C 1
ATOM 759 O O . ARG A 1 94 ? -10.765 -0.301 16.657 1.00 87.62 94 ARG A O 1
ATOM 766 N N . LYS A 1 95 ? -10.682 1.946 16.748 1.00 90.81 95 LYS A N 1
ATOM 767 C CA . LYS A 1 95 ? -11.420 2.176 15.497 1.00 90.81 95 LYS A CA 1
ATOM 768 C C . LYS A 1 95 ? -10.687 1.589 14.290 1.00 90.81 95 LYS A C 1
ATOM 770 O O . LYS A 1 95 ? -11.308 0.910 13.474 1.00 90.81 95 LYS A O 1
ATOM 775 N N . SER A 1 96 ? -9.369 1.777 14.226 1.00 89.31 96 SER A N 1
ATOM 776 C CA . SER A 1 96 ? -8.505 1.234 13.168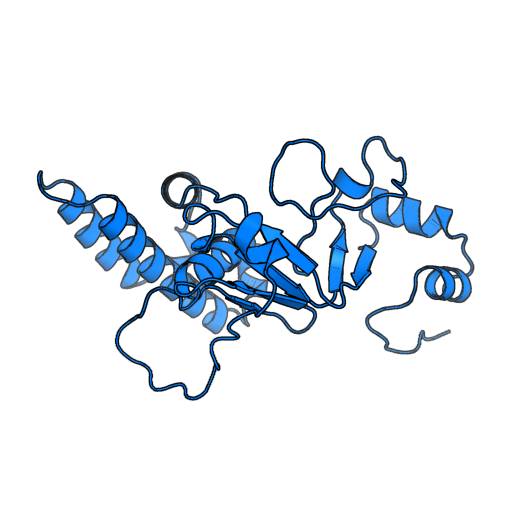 1.00 89.31 96 SER A CA 1
ATOM 777 C C . SER A 1 96 ? -8.567 -0.290 13.098 1.00 89.31 96 SER A C 1
ATOM 779 O O . SER A 1 96 ? -8.726 -0.843 12.014 1.00 89.31 96 SER A O 1
ATOM 781 N N . ILE A 1 97 ? -8.530 -0.972 14.249 1.00 89.44 97 ILE A N 1
ATOM 782 C CA . ILE A 1 97 ? -8.636 -2.437 14.322 1.00 89.44 97 ILE A CA 1
ATOM 783 C C . ILE A 1 97 ? -10.000 -2.923 13.819 1.00 89.44 97 ILE A C 1
ATOM 785 O O . ILE A 1 97 ? -10.068 -3.901 13.075 1.00 89.44 97 ILE A O 1
ATOM 789 N N . ILE A 1 98 ? -11.094 -2.258 14.207 1.00 92.56 98 ILE A N 1
ATOM 790 C CA . ILE A 1 98 ? -12.445 -2.649 13.773 1.00 92.56 98 ILE A CA 1
ATOM 791 C C . ILE A 1 98 ? -12.594 -2.486 12.256 1.00 92.56 98 ILE A C 1
ATOM 793 O O . ILE A 1 98 ? -13.084 -3.396 11.587 1.00 92.56 98 ILE A O 1
ATOM 797 N N . ILE A 1 99 ? -12.142 -1.353 11.709 1.00 94.69 99 ILE A N 1
ATOM 798 C CA . ILE A 1 99 ? -12.185 -1.084 10.266 1.00 94.69 99 ILE A CA 1
ATOM 799 C C . ILE A 1 99 ? -11.325 -2.092 9.509 1.00 94.69 99 ILE A C 1
ATOM 801 O O . ILE A 1 99 ? -11.802 -2.692 8.550 1.00 94.69 99 ILE A O 1
ATOM 805 N N . TYR A 1 100 ? -10.096 -2.335 9.964 1.00 93.19 100 TYR A N 1
ATOM 806 C CA . TYR A 1 100 ? -9.201 -3.302 9.340 1.00 93.19 100 TYR A CA 1
ATOM 807 C C . TYR A 1 100 ? -9.827 -4.704 9.273 1.00 93.19 100 TYR A C 1
ATOM 809 O O . TYR A 1 100 ? -9.867 -5.305 8.201 1.00 93.19 100 TYR A O 1
ATOM 817 N N . LYS A 1 101 ? -10.427 -5.185 10.373 1.00 93.38 101 LYS A N 1
ATOM 818 C CA . LYS A 1 101 ? -11.140 -6.476 10.397 1.00 93.38 101 LYS A CA 1
ATOM 819 C C . LYS A 1 101 ? -12.322 -6.511 9.425 1.00 93.38 101 LYS A C 1
ATOM 821 O O . LYS A 1 101 ? -12.540 -7.521 8.758 1.00 93.38 101 LYS A O 1
ATOM 826 N N . ALA A 1 102 ? -13.067 -5.413 9.298 1.00 94.94 102 ALA A N 1
ATOM 827 C CA . ALA A 1 102 ? -14.140 -5.315 8.310 1.00 94.94 102 ALA A CA 1
ATOM 828 C C . ALA A 1 102 ? -13.606 -5.411 6.868 1.00 94.94 102 ALA A C 1
ATOM 830 O O . ALA A 1 102 ? -14.193 -6.101 6.034 1.00 94.94 102 ALA A O 1
ATOM 831 N N . MET A 1 103 ? -12.469 -4.771 6.581 1.00 94.69 103 MET A N 1
ATOM 832 C CA . MET A 1 103 ? -11.810 -4.839 5.273 1.00 94.69 103 MET A CA 1
ATOM 833 C C . MET A 1 103 ? -11.257 -6.235 4.972 1.00 94.69 103 MET A C 1
ATOM 835 O O . MET A 1 103 ? -11.380 -6.696 3.837 1.00 94.69 103 MET A O 1
ATOM 839 N N . GLU A 1 104 ? -10.691 -6.932 5.962 1.00 92.81 104 GLU A N 1
ATOM 840 C CA . GLU A 1 104 ? -10.265 -8.329 5.815 1.00 92.81 104 GLU A CA 1
ATOM 841 C C . GLU A 1 104 ? -11.444 -9.242 5.482 1.00 92.81 104 GLU A C 1
ATOM 843 O O . GLU A 1 104 ? -11.384 -10.008 4.520 1.00 92.81 104 GLU A O 1
ATOM 848 N N . GLU A 1 105 ? -12.547 -9.138 6.226 1.00 93.25 105 GLU A N 1
ATOM 849 C CA . GLU A 1 105 ? -13.751 -9.923 5.951 1.00 93.25 105 GLU A CA 1
ATOM 850 C C . GLU A 1 105 ? -14.336 -9.625 4.569 1.00 93.25 105 GLU A C 1
ATOM 852 O O . GLU A 1 105 ? -14.786 -10.543 3.876 1.00 93.25 105 GLU A O 1
ATOM 857 N N . TYR A 1 106 ? -14.345 -8.353 4.163 1.00 94.25 106 TYR A N 1
ATOM 858 C CA . TYR A 1 106 ? -14.770 -7.953 2.828 1.00 94.25 106 TYR A CA 1
ATOM 859 C C . TYR A 1 106 ? -13.874 -8.590 1.762 1.00 94.25 106 TYR A C 1
ATOM 861 O O . TYR A 1 106 ? -14.380 -9.266 0.867 1.00 94.25 106 TYR A O 1
ATOM 869 N N . SER A 1 107 ? -12.556 -8.436 1.899 1.00 92.38 107 SER A N 1
ATOM 870 C CA . SER A 1 107 ? -11.544 -9.004 1.006 1.00 92.38 107 SER A CA 1
ATOM 871 C C . SER A 1 107 ? -11.722 -10.516 0.847 1.00 92.38 107 SER A C 1
ATOM 873 O O . SER A 1 107 ? -11.829 -11.019 -0.272 1.00 92.38 107 SER A O 1
ATOM 875 N N . LEU A 1 108 ? -11.875 -11.250 1.953 1.00 91.50 108 LEU A N 1
ATOM 876 C CA . LEU A 1 108 ? -12.090 -12.700 1.938 1.00 91.50 108 LEU A CA 1
ATOM 877 C C . LEU A 1 108 ? -13.368 -13.103 1.187 1.00 91.50 108 LEU A C 1
ATOM 879 O O . LEU A 1 108 ? -13.363 -14.093 0.455 1.00 91.50 108 LEU A O 1
ATOM 883 N N . LYS A 1 109 ? -14.456 -12.336 1.326 1.00 92.69 109 LYS A N 1
ATOM 884 C CA . LYS A 1 109 ? -15.733 -12.602 0.637 1.00 92.69 109 LYS A CA 1
ATOM 885 C C . LYS A 1 109 ? -15.693 -12.282 -0.861 1.00 92.69 109 LYS A C 1
ATOM 887 O O . LYS A 1 109 ? -16.467 -12.875 -1.610 1.00 92.69 109 LYS A O 1
ATOM 892 N N . HIS A 1 110 ? -14.804 -11.388 -1.295 1.00 92.25 110 HIS A N 1
ATOM 893 C CA . HIS A 1 110 ? -14.755 -10.866 -2.668 1.00 92.25 110 HIS A CA 1
ATOM 894 C C . HIS A 1 110 ? -13.524 -11.327 -3.466 1.00 92.25 110 HIS A C 1
ATOM 896 O O . HIS A 1 110 ? -13.232 -10.784 -4.527 1.00 92.25 110 HIS A O 1
ATOM 902 N N . GLY A 1 111 ? -12.829 -12.373 -3.008 1.00 87.56 111 GLY A N 1
ATOM 903 C CA . GLY A 1 111 ? -11.755 -13.012 -3.778 1.00 87.56 111 GLY A CA 1
ATOM 904 C C . GLY A 1 111 ? -10.344 -12.498 -3.484 1.00 87.56 111 GLY A C 1
ATOM 905 O O . GLY A 1 111 ? -9.440 -12.728 -4.283 1.00 87.56 111 GLY A O 1
ATOM 906 N N . GLY A 1 112 ? -10.137 -11.855 -2.335 1.00 88.06 112 GLY A N 1
ATOM 907 C CA . GLY A 1 112 ? -8.835 -11.422 -1.831 1.00 88.06 112 GLY A CA 1
ATOM 908 C C . GLY A 1 112 ? -8.639 -9.907 -1.849 1.00 88.06 112 GLY A C 1
ATOM 909 O O . GLY A 1 112 ? -9.535 -9.141 -2.203 1.00 88.06 112 GLY A O 1
ATOM 910 N N . VAL A 1 113 ? -7.435 -9.475 -1.459 1.00 85.62 113 VAL A N 1
ATOM 911 C CA . VAL A 1 113 ? -7.102 -8.061 -1.184 1.00 85.62 113 VAL A CA 1
ATOM 912 C C . VAL A 1 113 ? -7.282 -7.168 -2.413 1.00 85.62 113 VAL A C 1
ATOM 914 O O . VAL A 1 113 ? -7.620 -5.997 -2.272 1.00 85.62 113 VAL A O 1
ATOM 917 N N . ASP A 1 114 ? -7.130 -7.708 -3.624 1.00 85.50 114 ASP A N 1
ATOM 918 C CA . ASP A 1 114 ? -7.300 -6.931 -4.855 1.00 85.50 114 ASP A CA 1
ATOM 919 C C . ASP A 1 114 ? -8.740 -6.455 -5.088 1.00 85.50 114 ASP A C 1
ATOM 921 O O . ASP A 1 114 ? -8.927 -5.454 -5.781 1.00 85.50 114 ASP A O 1
ATOM 925 N N . SER A 1 115 ? -9.740 -7.081 -4.454 1.00 88.75 115 SER A N 1
ATOM 926 C CA . SER A 1 115 ? -11.127 -6.586 -4.455 1.00 88.75 115 SER A CA 1
ATOM 927 C C . SER A 1 115 ? -11.266 -5.203 -3.807 1.00 88.75 115 SER A C 1
ATOM 929 O O . SER A 1 115 ? -12.172 -4.444 -4.144 1.00 88.75 115 SER A O 1
ATOM 931 N N . LEU A 1 116 ? -10.333 -4.818 -2.929 1.00 88.81 116 LEU A N 1
ATOM 932 C CA . LEU A 1 116 ? -10.315 -3.494 -2.306 1.00 88.81 116 LEU A CA 1
ATOM 933 C C . LEU A 1 116 ? -9.924 -2.381 -3.290 1.00 88.81 116 LEU A C 1
ATOM 935 O O . LEU A 1 116 ? -10.142 -1.211 -2.985 1.00 88.81 116 LEU A O 1
ATOM 939 N N . ASN A 1 117 ? -9.384 -2.706 -4.471 1.00 85.38 117 ASN A N 1
ATOM 940 C CA . ASN A 1 117 ? -9.179 -1.711 -5.530 1.00 85.38 117 ASN A CA 1
ATOM 941 C C . ASN A 1 117 ? -10.506 -1.187 -6.086 1.00 85.38 117 ASN A C 1
ATOM 943 O O . ASN A 1 117 ? -10.590 -0.020 -6.455 1.00 85.38 117 ASN A O 1
ATOM 947 N N . GLU A 1 118 ? -11.535 -2.037 -6.143 1.00 87.50 118 GLU A N 1
ATOM 948 C CA . GLU A 1 118 ? -12.841 -1.691 -6.723 1.00 87.50 118 GLU A CA 1
ATOM 949 C C . GLU A 1 118 ? -13.599 -0.670 -5.867 1.00 87.50 118 GLU A C 1
ATOM 951 O O . GLU A 1 118 ? -14.389 0.112 -6.388 1.00 87.50 118 GLU A O 1
ATOM 956 N N . VAL A 1 119 ? -13.305 -0.657 -4.567 1.00 89.62 119 VAL A N 1
ATOM 957 C CA . VAL A 1 119 ? -13.872 0.258 -3.567 1.00 89.62 119 VAL A CA 1
ATOM 958 C C . VAL A 1 119 ? -12.865 1.318 -3.105 1.00 89.62 119 VAL A C 1
ATOM 960 O O . VAL A 1 119 ? -13.108 2.013 -2.131 1.00 89.62 119 VAL A O 1
ATOM 963 N N . TYR A 1 120 ? -11.726 1.468 -3.796 1.00 87.69 120 TYR A N 1
ATOM 964 C CA . TYR A 1 120 ? -10.692 2.475 -3.498 1.00 87.69 120 TYR A CA 1
ATOM 965 C C . TYR A 1 120 ? -10.094 2.401 -2.079 1.00 87.69 120 TYR A C 1
ATOM 967 O O . TYR A 1 120 ? -9.677 3.407 -1.510 1.00 87.69 120 TYR A O 1
ATOM 975 N N . LEU A 1 121 ? -10.007 1.196 -1.509 1.00 89.75 121 LEU A N 1
ATOM 976 C CA . LEU A 1 121 ? -9.572 0.961 -0.129 1.00 89.75 121 LEU A CA 1
ATOM 977 C C . LEU A 1 121 ? -8.241 0.204 0.006 1.00 89.75 121 LEU A C 1
ATOM 979 O O . LEU A 1 121 ? -7.782 -0.011 1.127 1.00 89.75 121 LEU A O 1
ATOM 983 N N . LYS A 1 122 ? -7.588 -0.196 -1.096 1.00 85.44 122 LYS A N 1
ATOM 984 C CA . LYS A 1 122 ? -6.332 -0.978 -1.044 1.00 85.44 122 LYS A CA 1
ATOM 985 C C . LYS A 1 122 ? -5.193 -0.235 -0.330 1.00 85.44 122 LYS A C 1
ATOM 987 O O . LYS A 1 122 ? -4.448 -0.844 0.441 1.00 85.44 122 LYS A O 1
ATOM 992 N N . GLU A 1 123 ? -5.073 1.074 -0.545 1.00 79.38 123 GLU A N 1
ATOM 993 C CA . GLU A 1 123 ? -4.065 1.906 0.126 1.00 79.38 123 GLU A CA 1
ATOM 994 C C . GLU A 1 123 ? -4.340 2.012 1.630 1.00 79.38 123 GLU A C 1
ATOM 996 O O . GLU A 1 123 ? -3.459 1.716 2.438 1.00 79.38 123 GLU A O 1
ATOM 1001 N N . ALA A 1 124 ? -5.584 2.330 2.010 1.00 85.81 124 ALA A N 1
ATOM 1002 C CA . ALA A 1 124 ? -6.004 2.393 3.409 1.00 85.81 124 ALA A CA 1
ATOM 1003 C C . ALA A 1 124 ? -5.806 1.048 4.125 1.00 85.81 124 ALA A C 1
ATOM 1005 O O . ALA A 1 124 ? -5.332 1.016 5.257 1.00 85.81 124 ALA A O 1
ATOM 1006 N N . PHE A 1 125 ? -6.097 -0.067 3.450 1.00 88.62 125 PHE A N 1
ATOM 1007 C CA . PHE A 1 125 ? -5.883 -1.411 3.984 1.00 88.62 125 PHE A CA 1
ATOM 1008 C C . PHE A 1 125 ? -4.409 -1.674 4.270 1.00 88.62 125 PHE A C 1
ATOM 1010 O O . PHE A 1 125 ? -4.061 -2.142 5.349 1.00 88.62 125 PHE A O 1
ATOM 1017 N N . SER A 1 126 ? -3.541 -1.333 3.317 1.00 80.81 126 SER A N 1
ATOM 1018 C CA . SER A 1 126 ? -2.093 -1.509 3.443 1.00 80.81 126 SER A CA 1
ATOM 1019 C C . SER A 1 126 ? -1.520 -0.664 4.580 1.00 80.81 126 SER A C 1
ATOM 1021 O O . SER A 1 126 ? -0.691 -1.147 5.351 1.00 80.81 126 SER A O 1
ATOM 1023 N N . PHE A 1 127 ? -1.997 0.577 4.710 1.00 80.75 127 PHE A N 1
ATOM 1024 C CA . PHE A 1 127 ? -1.618 1.466 5.801 1.00 80.75 127 PHE A CA 1
ATOM 1025 C C . PHE A 1 127 ? -2.064 0.914 7.157 1.00 80.75 127 PHE A C 1
ATOM 1027 O O . PHE A 1 127 ? -1.248 0.804 8.067 1.00 80.75 127 PHE A O 1
ATOM 1034 N N . LEU A 1 128 ? -3.335 0.519 7.287 1.00 83.88 128 LEU A N 1
ATOM 1035 C CA . LEU A 1 128 ? -3.877 -0.052 8.522 1.00 83.88 128 LEU A CA 1
ATOM 1036 C C . LEU A 1 128 ? -3.180 -1.361 8.896 1.00 83.88 128 LEU A C 1
ATOM 1038 O O . LEU A 1 128 ? -2.879 -1.569 10.066 1.00 83.88 128 LEU A O 1
ATOM 1042 N N . HIS A 1 129 ? -2.869 -2.210 7.917 1.00 84.25 129 HIS A N 1
ATOM 1043 C CA . HIS A 1 129 ? -2.117 -3.440 8.140 1.00 84.25 129 HIS A CA 1
ATOM 1044 C C . HIS A 1 129 ? -0.734 -3.140 8.729 1.00 84.25 129 HIS A C 1
ATOM 1046 O O . HIS A 1 129 ? -0.360 -3.717 9.747 1.00 84.25 129 HIS A O 1
ATOM 1052 N N . TYR A 1 130 ? 0.004 -2.191 8.143 1.00 78.69 130 TYR A N 1
ATOM 1053 C CA . TYR A 1 130 ? 1.296 -1.776 8.686 1.00 78.69 130 TYR A CA 1
ATOM 1054 C C . TYR A 1 130 ? 1.154 -1.143 10.079 1.00 78.69 130 TYR A C 1
ATOM 1056 O O . TYR A 1 130 ? 1.901 -1.497 10.983 1.00 78.69 130 TYR A O 1
ATOM 1064 N N . PHE A 1 131 ? 0.171 -0.262 10.278 1.00 77.94 131 PHE A N 1
ATOM 1065 C CA . PHE A 1 131 ? -0.101 0.377 11.568 1.00 77.94 131 PHE A CA 1
ATOM 1066 C C . PHE A 1 131 ? -0.423 -0.643 12.674 1.00 77.94 131 PHE A C 1
ATOM 1068 O O . PHE A 1 131 ? -0.007 -0.473 13.818 1.00 77.94 131 PHE A O 1
ATOM 1075 N N . ILE A 1 132 ? -1.147 -1.715 12.341 1.00 77.56 132 ILE A N 1
ATOM 1076 C CA . ILE A 1 132 ? -1.565 -2.744 13.299 1.00 77.56 132 ILE A CA 1
ATOM 1077 C C . ILE A 1 132 ? -0.485 -3.793 13.523 1.00 77.56 132 ILE A C 1
ATOM 1079 O O . ILE A 1 132 ? -0.369 -4.239 14.652 1.00 77.56 132 ILE A O 1
ATOM 1083 N N . TYR A 1 133 ? 0.283 -4.197 12.508 1.00 77.75 133 TYR A N 1
ATOM 1084 C CA . TYR A 1 133 ? 1.209 -5.338 12.603 1.00 77.75 133 TYR A CA 1
ATOM 1085 C C . TYR A 1 133 ? 2.693 -4.964 12.541 1.00 77.75 133 TYR A C 1
ATOM 1087 O O . TYR A 1 133 ? 3.543 -5.830 12.735 1.00 77.75 133 TYR A O 1
ATOM 1095 N N . GLY A 1 134 ? 3.025 -3.708 12.240 1.00 74.00 134 GLY A N 1
ATOM 1096 C CA . GLY A 1 134 ? 4.405 -3.257 12.033 1.00 74.00 134 GLY A CA 1
ATOM 1097 C C . GLY A 1 134 ? 5.070 -3.875 10.798 1.00 74.00 134 GLY A C 1
ATOM 1098 O O . GLY A 1 134 ? 6.282 -3.774 10.617 1.00 74.00 134 GLY A O 1
ATOM 1099 N N . LYS A 1 135 ? 4.306 -4.548 9.933 1.00 79.69 135 LYS A N 1
ATOM 1100 C CA . LYS A 1 135 ? 4.811 -5.214 8.730 1.00 79.69 135 LYS A CA 1
ATOM 1101 C C . LYS A 1 135 ? 3.782 -5.173 7.614 1.00 79.69 135 LYS A C 1
ATOM 1103 O O . LYS A 1 135 ? 2.591 -5.082 7.868 1.00 79.69 135 LYS A O 1
ATOM 1108 N N . MET A 1 136 ? 4.252 -5.241 6.376 1.00 78.31 136 MET A N 1
ATOM 1109 C CA . MET A 1 136 ? 3.432 -5.376 5.177 1.00 78.31 136 MET A CA 1
ATOM 1110 C C . MET A 1 136 ? 4.169 -6.273 4.185 1.00 78.31 136 MET A C 1
ATOM 1112 O O . MET A 1 136 ? 5.369 -6.108 3.964 1.00 78.31 136 MET A O 1
ATOM 1116 N N . LYS A 1 137 ? 3.490 -7.269 3.616 1.00 79.00 137 LYS A N 1
ATOM 1117 C CA . LYS A 1 137 ? 4.110 -8.252 2.723 1.00 79.00 137 LYS A CA 1
ATOM 1118 C C . LYS A 1 137 ? 3.137 -8.685 1.638 1.00 79.00 137 LYS A C 1
ATOM 1120 O O . LYS A 1 137 ? 1.994 -9.020 1.921 1.00 79.00 137 LYS A O 1
ATOM 1125 N N . ASN A 1 138 ? 3.635 -8.764 0.410 1.00 75.38 138 ASN A N 1
ATOM 1126 C CA . ASN A 1 138 ? 2.986 -9.480 -0.681 1.00 75.38 138 ASN A CA 1
ATOM 1127 C C . ASN A 1 138 ? 3.976 -10.484 -1.305 1.00 75.38 138 ASN A C 1
ATOM 1129 O O . ASN A 1 138 ? 5.053 -10.747 -0.762 1.00 75.38 138 ASN A O 1
ATOM 1133 N N . ASN A 1 139 ? 3.618 -11.072 -2.446 1.00 79.25 139 ASN A N 1
ATOM 1134 C CA . ASN A 1 139 ? 4.462 -12.066 -3.121 1.00 79.25 139 ASN A CA 1
ATOM 1135 C C . ASN A 1 139 ? 5.772 -11.487 -3.687 1.00 79.25 139 ASN A C 1
ATOM 1137 O O . ASN A 1 139 ? 6.677 -12.243 -4.035 1.00 79.25 139 ASN A O 1
ATOM 1141 N N . LEU A 1 140 ? 5.874 -10.163 -3.806 1.00 80.88 140 LEU A N 1
ATOM 1142 C CA . LEU A 1 140 ? 6.928 -9.478 -4.553 1.00 80.88 140 LEU A CA 1
ATOM 1143 C C . LEU A 1 140 ? 7.854 -8.669 -3.656 1.00 80.88 140 LEU A C 1
ATOM 1145 O O . LEU A 1 140 ? 9.035 -8.519 -3.971 1.00 80.88 140 LEU A O 1
ATOM 1149 N N . CYS A 1 141 ? 7.335 -8.148 -2.549 1.00 83.94 141 CYS A N 1
ATOM 1150 C CA . CYS A 1 141 ? 8.083 -7.325 -1.619 1.00 83.94 141 CYS A CA 1
ATOM 1151 C C . CYS A 1 141 ? 7.522 -7.383 -0.200 1.00 83.94 141 CYS A C 1
ATOM 1153 O O . CYS A 1 141 ? 6.426 -7.887 0.058 1.00 83.94 141 CYS A O 1
ATOM 1155 N N . LYS A 1 142 ? 8.322 -6.870 0.730 1.00 84.38 142 LYS A N 1
ATOM 1156 C CA . LYS A 1 142 ? 7.973 -6.689 2.130 1.00 84.38 142 LYS A CA 1
ATOM 1157 C C . LYS A 1 142 ? 8.547 -5.385 2.668 1.00 84.38 142 LYS A C 1
ATOM 1159 O O . LYS A 1 142 ? 9.625 -4.950 2.253 1.00 84.38 142 LYS A O 1
ATOM 1164 N N . ILE A 1 143 ? 7.831 -4.829 3.630 1.00 83.25 143 ILE A N 1
ATOM 1165 C CA . ILE A 1 143 ? 8.245 -3.743 4.504 1.00 83.25 143 ILE A CA 1
ATOM 1166 C C . ILE A 1 143 ? 8.062 -4.242 5.939 1.00 83.25 143 ILE A C 1
ATOM 1168 O O . ILE A 1 143 ? 7.027 -4.822 6.267 1.00 83.25 143 ILE A O 1
ATOM 1172 N N . SER A 1 144 ? 9.063 -4.069 6.791 1.00 80.38 144 SER A N 1
ATOM 1173 C CA . SER A 1 144 ? 9.018 -4.514 8.189 1.00 80.38 144 SER A CA 1
ATOM 1174 C C . SER A 1 144 ? 9.608 -3.445 9.093 1.00 80.38 144 SER A C 1
ATOM 1176 O O . SER A 1 144 ? 10.663 -2.907 8.768 1.00 80.38 144 SER A O 1
ATOM 1178 N N . GLY A 1 145 ? 8.947 -3.150 10.208 1.00 76.06 145 GLY A N 1
ATOM 1179 C CA . GLY A 1 145 ? 9.459 -2.269 11.250 1.00 76.06 145 GLY A CA 1
ATOM 1180 C C . GLY A 1 145 ? 10.747 -2.813 11.871 1.00 76.06 145 GLY A C 1
ATOM 1181 O O . GLY A 1 145 ? 11.002 -4.017 11.850 1.00 76.06 145 GLY A O 1
ATOM 1182 N N . ILE A 1 146 ? 11.580 -1.914 12.389 1.00 70.50 146 ILE A N 1
ATOM 1183 C CA . ILE A 1 146 ? 12.923 -2.230 12.910 1.00 70.50 146 ILE A CA 1
ATOM 1184 C C . ILE A 1 146 ? 13.032 -2.025 14.428 1.00 70.50 146 ILE A C 1
ATOM 1186 O O . ILE A 1 146 ? 13.920 -2.599 15.060 1.00 70.50 146 ILE A O 1
ATOM 1190 N N . GLY A 1 147 ? 12.146 -1.225 15.021 1.00 60.09 147 GLY A N 1
ATOM 1191 C CA . GLY A 1 147 ? 12.208 -0.883 16.440 1.00 60.09 147 GLY A CA 1
ATOM 1192 C C . GLY A 1 147 ? 11.741 -1.999 17.389 1.00 60.09 147 GLY A C 1
ATOM 1193 O O . GLY A 1 147 ? 11.081 -2.951 16.969 1.00 60.09 147 GLY A O 1
ATOM 1194 N N . PRO A 1 148 ? 12.002 -1.877 18.703 1.00 48.69 148 PRO A N 1
ATOM 1195 C CA . PRO A 1 148 ? 11.494 -2.788 19.738 1.00 48.69 148 PRO A CA 1
ATOM 1196 C C . PRO A 1 148 ? 9.959 -2.755 19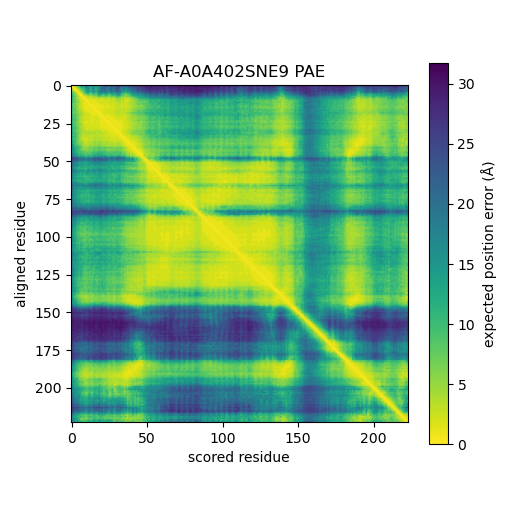.884 1.00 48.69 148 PRO A C 1
ATOM 1198 O O . PRO A 1 148 ? 9.393 -3.636 20.522 1.00 48.69 148 PRO A O 1
ATOM 1201 N N . TYR A 1 149 ? 9.301 -1.767 19.269 1.00 46.16 149 TYR A N 1
ATOM 1202 C CA . TYR A 1 149 ? 7.846 -1.638 19.132 1.00 46.16 149 TYR A CA 1
ATOM 1203 C C . TYR A 1 149 ? 7.341 -2.031 17.730 1.00 46.16 149 TYR A C 1
ATOM 1205 O O . TYR A 1 149 ? 6.184 -1.797 17.405 1.00 46.16 149 TYR A O 1
ATOM 1213 N N . SER A 1 150 ? 8.193 -2.624 16.880 1.00 47.78 150 SER A N 1
ATOM 1214 C CA . SER A 1 150 ? 7.794 -3.162 15.565 1.00 47.78 150 SER A CA 1
ATOM 1215 C C . SER A 1 150 ? 6.881 -4.384 15.662 1.00 47.78 150 SER A C 1
ATOM 1217 O O . SER A 1 150 ? 6.308 -4.805 14.658 1.00 47.78 150 SER A O 1
ATOM 1219 N N . THR A 1 151 ? 6.694 -4.928 16.867 1.00 44.28 151 THR A N 1
ATOM 1220 C CA . THR A 1 151 ? 5.512 -5.720 17.173 1.00 44.28 151 THR A CA 1
ATOM 1221 C C . THR A 1 151 ? 4.337 -4.769 17.069 1.00 44.28 151 THR A C 1
ATOM 1223 O O . THR A 1 151 ? 4.135 -3.931 17.951 1.00 44.28 151 THR A O 1
ATOM 1226 N N . GLY A 1 152 ? 3.591 -4.864 15.975 1.00 47.28 152 GLY A N 1
ATOM 1227 C CA . GLY A 1 152 ? 2.324 -4.172 15.861 1.00 47.28 152 GLY A CA 1
ATOM 1228 C C . GLY A 1 152 ? 1.440 -4.363 17.097 1.00 47.28 152 GLY A C 1
ATOM 1229 O O . GLY A 1 152 ? 1.739 -5.197 17.954 1.00 47.28 152 GLY A O 1
ATOM 1230 N N . ILE A 1 153 ? 0.385 -3.550 17.213 1.00 45.38 153 ILE A N 1
ATOM 1231 C CA . ILE A 1 153 ? -0.558 -3.568 18.335 1.00 45.38 153 ILE A CA 1
ATOM 1232 C C . ILE A 1 153 ? -0.791 -5.020 18.747 1.00 45.38 153 ILE A C 1
ATOM 1234 O O . ILE A 1 153 ? -1.392 -5.782 17.993 1.00 45.38 153 ILE A O 1
ATOM 1238 N N . SER A 1 154 ? -0.266 -5.388 19.920 1.00 42.00 154 SER A N 1
ATOM 1239 C CA . SER A 1 154 ? -0.485 -6.694 20.525 1.00 42.00 154 SER A CA 1
ATOM 1240 C C . SER A 1 154 ? -1.983 -6.817 20.756 1.00 42.00 154 SER A C 1
ATOM 1242 O O . SER A 1 154 ? -2.533 -6.356 21.758 1.00 42.00 154 SER A O 1
ATOM 1244 N N . THR A 1 155 ? -2.682 -7.353 19.762 1.00 38.19 155 THR A N 1
ATOM 1245 C CA . THR A 1 155 ? -3.992 -7.923 19.968 1.00 38.19 155 THR A CA 1
ATOM 1246 C C . THR A 1 155 ? -3.702 -9.155 20.795 1.00 38.19 155 THR A C 1
ATOM 1248 O O . THR A 1 155 ? -3.221 -10.150 20.265 1.00 38.19 155 THR A O 1
ATOM 1251 N N . TYR A 1 156 ? -3.869 -9.043 22.113 1.00 39.97 156 TYR A N 1
ATOM 1252 C CA . TYR A 1 156 ? -3.922 -10.209 22.982 1.00 39.97 156 TYR A CA 1
ATOM 1253 C C . TYR A 1 156 ? -4.784 -11.268 22.279 1.00 39.97 156 TYR A C 1
ATOM 1255 O O . TYR A 1 156 ? -5.912 -10.948 21.901 1.00 39.97 156 TYR A O 1
ATOM 1263 N N . ASP A 1 157 ? -4.197 -12.452 22.090 1.00 44.69 157 ASP A N 1
ATOM 1264 C CA . ASP A 1 157 ? -4.636 -13.583 21.255 1.00 44.69 157 ASP A CA 1
ATOM 1265 C C . ASP A 1 157 ? -4.013 -13.594 19.842 1.00 44.69 157 ASP A C 1
ATOM 1267 O O . ASP A 1 157 ? -4.603 -13.103 18.886 1.00 44.69 157 ASP A O 1
ATOM 1271 N N . ASP A 1 158 ? -2.795 -14.138 19.713 1.00 41.19 158 ASP A N 1
ATOM 1272 C CA . ASP A 1 158 ? -2.581 -15.380 18.949 1.00 41.19 158 ASP A CA 1
ATOM 1273 C C . ASP A 1 158 ? -1.118 -15.866 19.039 1.00 41.19 158 ASP A C 1
ATOM 1275 O O . ASP A 1 158 ? -0.155 -15.113 18.879 1.00 41.19 158 ASP A O 1
ATOM 1279 N N . ASP A 1 159 ? -0.996 -17.160 19.338 1.00 43.03 159 ASP A N 1
ATOM 1280 C CA . ASP A 1 159 ? 0.210 -17.977 19.496 1.00 43.03 159 ASP A CA 1
ATOM 1281 C C . ASP A 1 159 ? 0.934 -18.241 18.154 1.00 43.03 159 ASP A C 1
ATOM 1283 O O . ASP A 1 159 ? 1.168 -19.394 17.790 1.00 43.03 159 ASP A O 1
ATOM 1287 N N . ASP A 1 160 ? 1.284 -17.202 17.391 1.00 45.25 160 ASP A N 1
ATOM 1288 C CA . ASP A 1 160 ? 2.160 -17.370 16.224 1.00 45.25 160 ASP A CA 1
ATOM 1289 C C . ASP A 1 160 ? 3.629 -17.183 16.629 1.00 45.25 160 ASP A C 1
ATOM 1291 O O . ASP A 1 160 ? 4.163 -16.078 16.759 1.00 45.25 160 ASP A O 1
ATOM 1295 N N . ASP A 1 161 ? 4.246 -18.341 16.857 1.00 46.06 161 ASP A N 1
ATOM 1296 C CA . ASP A 1 161 ? 5.662 -18.590 17.085 1.00 46.06 161 ASP A CA 1
ATOM 1297 C C . ASP A 1 161 ? 6.597 -17.849 16.090 1.00 46.06 161 ASP A C 1
ATOM 1299 O O . ASP A 1 161 ? 6.366 -17.794 14.881 1.00 46.06 161 ASP A O 1
ATOM 1303 N N . ASP A 1 162 ? 7.738 -17.394 16.622 1.00 42.53 162 ASP A N 1
ATOM 1304 C CA . ASP A 1 162 ? 9.032 -17.263 15.928 1.00 42.53 162 ASP A CA 1
ATOM 1305 C C . ASP A 1 162 ? 9.275 -16.144 14.884 1.00 42.53 162 ASP A C 1
ATOM 1307 O O . ASP A 1 162 ? 10.081 -16.332 13.968 1.00 42.53 162 ASP A O 1
ATOM 1311 N N . ASP A 1 163 ? 8.747 -14.926 15.047 1.00 42.41 163 ASP A N 1
ATOM 1312 C CA . ASP A 1 163 ? 9.391 -13.749 14.423 1.00 42.41 163 ASP A CA 1
ATOM 1313 C C . ASP A 1 163 ? 10.457 -13.186 15.388 1.00 42.41 163 ASP A C 1
ATOM 1315 O O . ASP A 1 163 ? 10.211 -12.301 16.207 1.00 42.41 163 ASP A O 1
ATOM 1319 N N . GLU A 1 164 ? 11.664 -13.759 15.316 1.00 37.09 164 GLU A N 1
ATOM 1320 C CA . GLU A 1 164 ? 12.869 -13.300 16.015 1.00 37.09 164 GLU A CA 1
ATOM 1321 C C . GLU A 1 164 ? 13.036 -11.781 15.797 1.00 37.09 164 GLU A C 1
ATOM 1323 O O . GLU A 1 164 ? 13.295 -11.332 14.678 1.00 37.09 164 GLU A O 1
ATOM 1328 N N . CYS A 1 165 ? 12.866 -10.968 16.850 1.00 38.88 165 CYS A N 1
ATOM 1329 C CA . CYS A 1 165 ? 13.159 -9.536 16.794 1.00 38.88 165 CYS A CA 1
ATOM 1330 C C . CYS A 1 165 ? 14.615 -9.362 16.349 1.00 38.88 165 CYS A C 1
ATOM 1332 O O . CYS A 1 165 ? 15.541 -9.582 17.136 1.00 38.88 165 CYS A O 1
ATOM 1334 N N . ILE A 1 166 ? 14.829 -8.975 15.089 1.00 38.38 166 ILE A N 1
ATOM 1335 C CA . ILE A 1 166 ? 16.165 -8.720 14.556 1.00 38.38 166 ILE A CA 1
ATOM 1336 C C . ILE A 1 166 ? 16.682 -7.450 15.233 1.00 38.38 166 ILE A C 1
ATOM 1338 O O . ILE A 1 166 ? 16.479 -6.334 14.760 1.00 38.38 166 ILE A O 1
ATOM 1342 N N . TYR A 1 167 ? 17.361 -7.614 16.367 1.00 39.16 167 TYR A N 1
ATOM 1343 C CA . TYR A 1 167 ? 18.133 -6.546 16.983 1.00 39.16 167 TYR A CA 1
ATOM 1344 C C . TYR A 1 167 ? 19.281 -6.195 16.041 1.00 39.16 167 TYR A C 1
ATOM 1346 O O . TYR A 1 167 ? 20.291 -6.896 15.967 1.00 39.16 167 TYR A O 1
ATOM 1354 N N . TYR A 1 168 ? 19.135 -5.099 15.303 1.00 49.12 168 TYR A N 1
ATOM 1355 C CA . TYR A 1 168 ? 20.202 -4.637 14.432 1.00 49.12 168 TYR A CA 1
ATOM 1356 C C . TYR A 1 168 ? 21.359 -4.073 15.262 1.00 49.12 168 TYR A C 1
ATOM 1358 O O . TYR A 1 168 ? 21.215 -3.118 16.035 1.00 49.12 168 TYR A O 1
ATOM 1366 N N . ASP A 1 169 ? 22.528 -4.675 15.066 1.00 43.53 169 ASP A N 1
ATOM 1367 C CA . ASP A 1 169 ? 23.829 -4.238 15.569 1.00 43.53 169 ASP A CA 1
ATOM 1368 C C . ASP A 1 169 ? 24.481 -3.268 14.565 1.00 43.53 169 ASP A C 1
ATOM 1370 O O . ASP A 1 169 ? 25.573 -3.491 14.049 1.00 43.53 169 ASP A O 1
ATOM 1374 N N . ASN A 1 170 ? 23.749 -2.217 14.178 1.00 51.66 170 ASN A N 1
ATOM 1375 C CA . ASN A 1 170 ? 24.268 -1.167 13.304 1.00 51.66 170 ASN A CA 1
ATOM 1376 C C . ASN A 1 170 ? 24.232 0.175 14.041 1.00 51.66 170 ASN A C 1
ATOM 1378 O O . ASN A 1 170 ? 23.207 0.855 14.106 1.00 51.66 170 ASN A O 1
ATOM 1382 N N . GLU A 1 171 ? 25.382 0.532 14.608 1.00 53.41 171 GLU A N 1
ATOM 1383 C CA . GLU A 1 171 ? 25.611 1.746 15.396 1.00 53.41 171 GLU A CA 1
ATOM 1384 C C . GLU A 1 171 ? 25.232 3.028 14.627 1.00 53.41 171 GLU A C 1
ATOM 1386 O O . GLU A 1 171 ? 24.710 3.973 15.217 1.00 53.41 171 GLU A O 1
ATOM 1391 N N . TYR A 1 172 ? 25.382 3.034 13.294 1.00 52.41 172 TYR A N 1
ATOM 1392 C CA . TYR A 1 172 ? 24.986 4.158 12.443 1.00 52.41 172 TYR A CA 1
ATOM 1393 C C . TYR A 1 172 ? 23.463 4.321 12.375 1.00 52.41 172 TYR A C 1
ATOM 1395 O O . TYR A 1 172 ? 22.962 5.425 12.580 1.00 52.41 172 TYR A O 1
ATOM 1403 N N . LEU A 1 173 ? 22.711 3.235 12.168 1.00 52.28 173 LEU A N 1
ATOM 1404 C CA . LEU A 1 173 ? 21.244 3.287 12.132 1.00 52.28 173 LEU A CA 1
ATOM 1405 C C . LEU A 1 173 ? 20.664 3.724 13.480 1.00 52.28 173 LEU A C 1
ATOM 1407 O O . LEU A 1 173 ? 19.786 4.576 13.492 1.00 52.28 173 LEU A O 1
ATOM 1411 N N . ARG A 1 174 ? 21.221 3.254 14.605 1.00 54.97 174 ARG A N 1
ATOM 1412 C CA . ARG A 1 174 ? 20.831 3.729 15.950 1.00 54.97 174 ARG A CA 1
ATOM 1413 C C . ARG A 1 174 ? 21.142 5.207 16.193 1.00 54.97 174 ARG A C 1
ATOM 1415 O O . ARG A 1 174 ? 20.495 5.836 17.019 1.00 54.97 174 ARG A O 1
ATOM 1422 N N . SER A 1 175 ? 22.151 5.755 15.514 1.00 55.38 175 SER A N 1
ATOM 1423 C CA . SER A 1 175 ? 22.505 7.176 15.630 1.00 55.38 175 SER A CA 1
ATOM 1424 C C . SER A 1 175 ? 21.638 8.091 14.758 1.00 55.38 175 SER A C 1
ATOM 1426 O O . SER A 1 175 ? 21.496 9.271 15.070 1.00 55.38 175 SER A O 1
ATOM 1428 N N . VAL A 1 176 ? 21.069 7.553 13.671 1.00 51.31 176 VAL A N 1
ATOM 1429 C CA . VAL A 1 176 ? 20.213 8.282 12.719 1.00 51.31 176 VAL A CA 1
ATOM 1430 C C . VAL A 1 176 ? 18.736 8.168 13.102 1.00 51.31 176 VAL A C 1
ATOM 1432 O O . VAL A 1 176 ? 18.000 9.149 13.018 1.00 51.31 176 VAL A O 1
ATOM 1435 N N . ILE A 1 177 ? 18.306 6.991 13.555 1.00 55.81 177 ILE A N 1
ATOM 1436 C CA . ILE A 1 177 ? 16.964 6.735 14.073 1.00 55.81 177 ILE A CA 1
ATOM 1437 C C . ILE A 1 177 ? 16.979 7.162 15.543 1.00 55.81 177 ILE A C 1
ATOM 1439 O O . ILE A 1 177 ? 17.392 6.407 16.420 1.00 55.81 177 ILE A O 1
ATOM 1443 N N . SER A 1 178 ? 16.614 8.419 15.814 1.00 53.47 178 SER A N 1
ATOM 1444 C CA . SER A 1 178 ? 16.428 8.875 17.197 1.00 53.47 178 SER A CA 1
ATOM 1445 C C . SER A 1 178 ? 15.280 8.099 17.859 1.00 53.47 178 SER A C 1
ATOM 1447 O O . SER A 1 178 ? 14.446 7.506 17.174 1.00 53.47 178 SER A O 1
ATOM 1449 N N . SER A 1 179 ? 15.180 8.157 19.190 1.00 52.78 179 SER A N 1
ATOM 1450 C CA . SER A 1 179 ? 14.092 7.524 19.953 1.00 52.78 179 SER A CA 1
ATOM 1451 C C . SER A 1 179 ? 12.675 7.950 19.528 1.00 52.78 179 SER A C 1
ATOM 1453 O O . SER A 1 179 ? 11.719 7.287 19.904 1.00 52.78 179 SER A O 1
ATOM 1455 N N . GLU A 1 180 ? 12.523 9.037 18.763 1.00 49.91 180 GLU A N 1
ATOM 1456 C CA . GLU A 1 180 ? 11.237 9.521 18.226 1.00 49.91 180 GLU A CA 1
ATOM 1457 C C . GLU A 1 180 ? 10.903 8.966 16.820 1.00 49.91 180 GLU A C 1
ATOM 1459 O O . GLU A 1 180 ? 9.807 9.189 16.304 1.00 49.91 180 GLU A O 1
ATOM 1464 N N . TYR A 1 181 ? 11.835 8.267 16.162 1.00 52.81 181 TYR A N 1
ATOM 1465 C CA . TYR A 1 181 ? 11.653 7.687 14.819 1.00 52.81 181 TYR A CA 1
ATOM 1466 C C . TYR A 1 181 ? 11.653 6.151 14.819 1.00 52.81 181 TYR A C 1
ATOM 1468 O O . TYR A 1 181 ? 11.497 5.548 13.760 1.00 52.81 181 TYR A O 1
ATOM 1476 N N . ASP A 1 182 ? 11.814 5.517 15.982 1.00 61.19 182 ASP A N 1
ATOM 1477 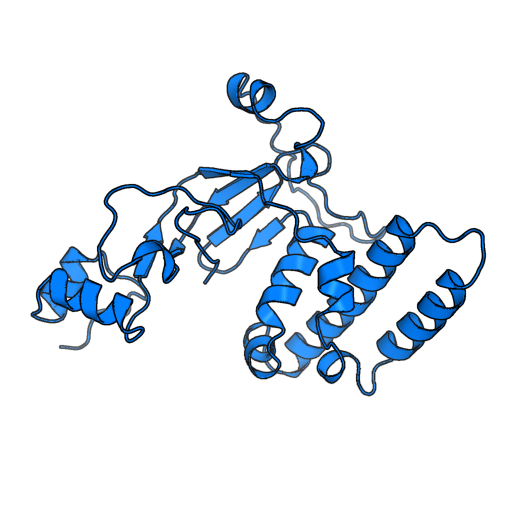C CA . ASP A 1 182 ? 12.034 4.069 16.108 1.00 61.19 182 ASP A CA 1
ATOM 1478 C C . ASP A 1 182 ? 10.820 3.233 15.643 1.00 61.19 182 ASP A C 1
ATOM 1480 O O . ASP A 1 182 ? 10.976 2.191 15.012 1.00 61.19 182 ASP A O 1
ATOM 1484 N N . GLU A 1 183 ? 9.598 3.740 15.846 1.00 59.41 183 GLU A N 1
ATOM 1485 C CA . GLU A 1 183 ? 8.345 3.104 15.384 1.00 59.41 183 GLU A CA 1
ATOM 1486 C C . GLU A 1 183 ? 8.124 3.239 13.864 1.00 59.41 183 GLU A C 1
ATOM 1488 O O . GLU A 1 183 ? 7.447 2.425 13.234 1.00 59.41 183 GLU A O 1
ATOM 1493 N N . ARG A 1 184 ? 8.752 4.248 13.252 1.00 66.88 184 ARG A N 1
ATOM 1494 C CA . ARG A 1 184 ? 8.643 4.566 11.820 1.00 66.88 184 ARG A CA 1
ATOM 1495 C C . ARG A 1 184 ? 9.770 3.968 10.988 1.00 66.88 184 ARG A C 1
ATOM 1497 O O . ARG A 1 184 ? 9.711 4.000 9.758 1.00 66.88 184 ARG A O 1
ATOM 1504 N N . ALA A 1 185 ? 10.810 3.462 11.642 1.00 74.00 185 ALA A N 1
ATOM 1505 C CA . ALA A 1 185 ? 11.962 2.880 10.984 1.00 74.00 185 ALA A CA 1
ATOM 1506 C C . ALA A 1 185 ? 11.608 1.526 10.366 1.00 74.00 185 ALA A C 1
ATOM 1508 O O . ALA A 1 185 ? 11.138 0.620 11.057 1.00 74.00 185 ALA A O 1
ATOM 1509 N N . VAL A 1 186 ? 11.893 1.371 9.073 1.00 77.31 186 VAL A N 1
ATOM 1510 C CA . VAL A 1 186 ? 11.560 0.164 8.311 1.00 77.31 186 VAL A CA 1
ATOM 1511 C C . VAL A 1 186 ? 12.715 -0.391 7.503 1.00 77.31 186 VAL A C 1
ATOM 1513 O O . VAL A 1 186 ? 13.607 0.332 7.057 1.00 77.31 186 VAL A O 1
ATOM 1516 N N . ASN A 1 187 ? 12.651 -1.698 7.268 1.00 79.88 187 ASN A N 1
ATOM 1517 C CA . ASN A 1 187 ? 13.427 -2.426 6.282 1.00 79.88 187 ASN A CA 1
ATOM 1518 C C . ASN A 1 187 ? 12.523 -2.772 5.097 1.00 79.88 187 ASN A C 1
ATOM 1520 O O . ASN A 1 187 ? 11.444 -3.336 5.275 1.00 79.88 187 ASN A O 1
ATOM 1524 N N . MET A 1 188 ? 12.981 -2.463 3.890 1.00 83.88 188 MET A N 1
ATOM 1525 C CA . MET A 1 188 ? 12.299 -2.749 2.636 1.00 83.88 188 MET A CA 1
ATOM 1526 C C . MET A 1 188 ? 13.108 -3.749 1.811 1.00 83.88 188 MET A C 1
ATOM 1528 O O . MET A 1 188 ? 14.317 -3.593 1.619 1.00 83.88 188 MET A O 1
ATOM 1532 N N . GLN A 1 189 ? 12.428 -4.755 1.265 1.00 85.75 189 GLN A N 1
ATOM 1533 C CA . GLN A 1 189 ? 13.039 -5.763 0.402 1.00 85.75 189 GLN A CA 1
ATOM 1534 C C . GLN A 1 189 ? 12.046 -6.253 -0.654 1.00 85.75 189 GLN A C 1
ATOM 1536 O O . GLN A 1 189 ? 10.894 -6.533 -0.339 1.00 85.75 189 GLN A O 1
ATOM 1541 N N . GLY A 1 190 ? 12.503 -6.422 -1.895 1.00 87.75 190 GLY A N 1
ATOM 1542 C CA . GLY A 1 190 ? 11.735 -7.001 -3.000 1.00 87.75 190 GLY A CA 1
ATOM 1543 C C . GLY A 1 190 ? 11.559 -6.063 -4.192 1.00 87.75 190 GLY A C 1
ATOM 1544 O O . GLY A 1 190 ? 12.388 -5.187 -4.424 1.00 87.75 190 GLY A O 1
ATOM 1545 N N . PHE A 1 191 ? 10.510 -6.283 -4.983 1.00 86.44 191 PHE A N 1
ATOM 1546 C CA . PHE A 1 191 ? 10.176 -5.475 -6.157 1.00 86.44 191 PHE A CA 1
ATOM 1547 C C . PHE A 1 191 ? 9.111 -4.434 -5.825 1.00 86.44 191 PHE A C 1
ATOM 1549 O O . PHE A 1 191 ? 8.011 -4.792 -5.418 1.00 86.44 191 PHE A O 1
ATOM 1556 N N . PHE A 1 192 ? 9.425 -3.163 -6.056 1.00 83.38 192 PHE A N 1
ATOM 1557 C CA . PHE A 1 192 ? 8.520 -2.041 -5.814 1.00 83.38 192 PHE A CA 1
ATOM 1558 C C . PHE A 1 192 ? 8.205 -1.310 -7.115 1.00 83.38 192 PHE A C 1
ATOM 1560 O O . PHE A 1 192 ? 9.088 -1.158 -7.960 1.00 83.38 192 PHE A O 1
ATOM 1567 N N . ILE A 1 193 ? 6.962 -0.853 -7.269 1.00 83.81 193 ILE A N 1
ATOM 1568 C CA . ILE A 1 193 ? 6.526 -0.042 -8.408 1.00 83.81 193 ILE A CA 1
ATOM 1569 C C . ILE A 1 193 ? 7.111 1.362 -8.269 1.00 83.81 193 ILE A C 1
ATOM 1571 O O . ILE A 1 193 ? 7.023 1.979 -7.207 1.00 83.81 193 ILE A O 1
ATOM 1575 N N . LEU A 1 194 ? 7.679 1.875 -9.357 1.00 82.38 194 LEU A N 1
ATOM 1576 C CA . LEU A 1 194 ? 8.090 3.271 -9.466 1.00 82.38 194 LEU A CA 1
ATOM 1577 C C . LEU A 1 194 ? 6.867 4.152 -9.747 1.00 82.38 194 LEU A C 1
ATOM 1579 O O . LEU A 1 194 ? 6.125 3.898 -10.694 1.00 82.38 194 LEU A O 1
ATOM 1583 N N . SER A 1 195 ? 6.671 5.181 -8.925 1.00 74.00 195 SER A N 1
ATOM 1584 C CA . SER A 1 195 ? 5.602 6.169 -9.107 1.00 74.00 195 SER A CA 1
ATOM 1585 C C . SER A 1 195 ? 5.814 7.081 -10.316 1.00 74.00 195 SER A C 1
ATOM 1587 O O . SER A 1 195 ? 6.919 7.194 -10.846 1.00 74.00 195 SER A O 1
ATOM 1589 N N . ASP A 1 196 ? 4.774 7.838 -10.671 1.00 72.94 196 ASP A N 1
ATOM 1590 C CA . ASP A 1 196 ? 4.851 8.910 -11.672 1.00 72.94 196 ASP A CA 1
ATOM 1591 C C . ASP A 1 196 ? 5.912 9.969 -11.331 1.00 72.94 196 ASP A C 1
ATOM 1593 O O . ASP A 1 196 ? 6.507 10.554 -12.232 1.00 72.94 196 ASP A O 1
ATOM 1597 N N . VAL A 1 197 ? 6.190 10.189 -10.037 1.00 70.75 197 VAL A N 1
ATOM 1598 C CA . VAL A 1 197 ? 7.210 11.142 -9.561 1.00 70.75 197 VAL A CA 1
ATOM 1599 C C . VAL A 1 197 ? 8.606 10.730 -10.024 1.00 70.75 197 VAL A C 1
ATOM 1601 O O . VAL A 1 197 ? 9.443 11.582 -10.312 1.00 70.75 197 VAL A O 1
ATOM 1604 N N . PHE A 1 198 ? 8.850 9.425 -10.191 1.00 72.88 198 PHE A N 1
ATOM 1605 C CA . PHE A 1 198 ? 10.098 8.932 -10.776 1.00 72.88 198 PHE A CA 1
ATOM 1606 C C . PHE A 1 198 ? 10.333 9.467 -12.201 1.00 72.88 198 PHE A C 1
ATOM 1608 O O . PHE A 1 198 ? 11.476 9.553 -12.657 1.00 72.88 198 PHE A O 1
ATOM 1615 N N . PHE A 1 199 ? 9.256 9.863 -12.881 1.00 74.44 199 PHE A N 1
ATOM 1616 C CA . PHE A 1 199 ? 9.259 10.421 -14.224 1.00 74.44 199 PHE A CA 1
ATOM 1617 C C . PHE A 1 199 ? 8.881 11.906 -14.279 1.00 74.44 199 PHE A C 1
ATOM 1619 O O . PHE A 1 199 ? 8.369 12.363 -15.306 1.00 74.44 199 PHE A O 1
ATOM 1626 N N . GLU A 1 200 ? 9.088 12.653 -13.190 1.00 69.38 200 GLU A N 1
ATOM 1627 C CA . GLU A 1 200 ? 8.728 14.072 -13.111 1.00 69.38 200 GLU A CA 1
ATOM 1628 C C . GLU A 1 200 ? 9.216 14.854 -14.350 1.00 69.38 200 GLU A C 1
ATOM 1630 O O . GLU A 1 200 ? 10.321 14.641 -14.858 1.00 69.38 200 GLU A O 1
ATOM 1635 N N . ASP A 1 201 ? 8.348 15.723 -14.877 1.00 67.25 201 ASP A N 1
ATOM 1636 C CA . ASP A 1 201 ? 8.551 16.491 -16.114 1.00 67.25 201 ASP A CA 1
ATOM 1637 C C . ASP A 1 201 ? 8.815 15.656 -17.387 1.00 67.25 201 ASP A C 1
ATOM 1639 O O . ASP A 1 201 ? 9.373 16.157 -18.363 1.00 67.25 201 ASP A O 1
ATOM 1643 N N . ASN A 1 202 ? 8.381 14.389 -17.426 1.00 65.19 202 ASN A N 1
ATOM 1644 C CA . ASN A 1 202 ? 8.695 13.423 -18.493 1.00 65.19 202 ASN A CA 1
ATOM 1645 C C . ASN A 1 202 ? 10.204 13.164 -18.649 1.00 65.19 202 ASN A C 1
ATOM 1647 O O . ASN A 1 202 ? 10.673 12.796 -19.732 1.00 65.19 202 ASN A O 1
ATOM 1651 N N . HIS A 1 203 ? 10.972 13.351 -17.577 1.00 63.84 203 HIS A N 1
ATOM 1652 C CA . HIS A 1 203 ? 12.404 13.104 -17.555 1.00 63.84 203 HIS A CA 1
ATOM 1653 C C . HIS A 1 203 ? 12.744 11.930 -16.638 1.00 63.84 203 HIS A C 1
ATOM 1655 O O . HIS A 1 203 ? 12.222 11.787 -15.537 1.00 63.84 203 HIS A O 1
ATOM 1661 N N . PHE A 1 204 ? 13.664 11.080 -17.094 1.00 64.94 204 PHE A N 1
ATOM 1662 C CA . PHE A 1 204 ? 14.205 9.997 -16.280 1.00 64.94 204 PHE A CA 1
ATOM 1663 C C . PHE A 1 204 ? 15.239 10.545 -15.289 1.00 64.94 204 PHE A C 1
ATOM 1665 O O . PHE A 1 204 ? 16.221 11.175 -15.696 1.00 64.94 204 PHE A O 1
ATOM 1672 N N . ARG A 1 205 ? 15.060 10.265 -13.993 1.00 64.31 205 ARG A N 1
ATOM 1673 C CA . ARG A 1 205 ? 16.048 10.585 -12.953 1.00 64.31 205 ARG A CA 1
ATOM 1674 C C . ARG A 1 205 ? 17.003 9.412 -12.741 1.00 64.31 205 ARG A C 1
ATOM 1676 O O . ARG A 1 205 ? 16.590 8.284 -12.504 1.00 64.31 205 ARG A O 1
ATOM 1683 N N . ASN A 1 206 ? 18.307 9.685 -12.785 1.00 51.69 206 ASN A N 1
ATOM 1684 C CA . ASN A 1 206 ? 19.365 8.692 -12.548 1.00 51.69 206 ASN A CA 1
ATOM 1685 C C . ASN A 1 206 ? 19.729 8.517 -11.061 1.00 51.69 206 ASN A C 1
ATOM 1687 O O . ASN A 1 206 ? 20.702 7.834 -10.743 1.00 51.69 206 ASN A O 1
ATOM 1691 N N . TYR A 1 207 ? 18.975 9.146 -10.164 1.00 51.88 207 TYR A N 1
ATOM 1692 C CA . TYR A 1 207 ? 19.097 9.000 -8.721 1.00 51.88 207 TYR A CA 1
ATOM 1693 C C . TYR A 1 207 ? 17.746 8.587 -8.142 1.00 51.88 207 TYR A C 1
ATOM 1695 O O . TYR A 1 207 ? 16.689 8.956 -8.654 1.00 51.88 207 TYR A O 1
ATOM 1703 N N . PHE A 1 208 ? 17.793 7.794 -7.077 1.00 52.34 208 PHE A N 1
ATOM 1704 C CA . PHE A 1 208 ? 16.628 7.201 -6.442 1.00 52.34 208 PHE A CA 1
ATOM 1705 C C . PHE A 1 208 ? 16.749 7.349 -4.928 1.00 52.34 208 PHE A C 1
ATOM 1707 O O . PHE A 1 208 ? 17.778 7.006 -4.349 1.00 52.34 208 PHE A O 1
ATOM 1714 N N . CYS A 1 209 ? 15.694 7.851 -4.303 1.00 53.16 209 CYS A N 1
ATOM 1715 C CA . CYS A 1 209 ? 15.498 7.826 -2.863 1.00 53.16 209 CYS A CA 1
ATOM 1716 C C . CYS A 1 209 ? 14.042 7.404 -2.656 1.00 53.16 209 CYS A C 1
ATOM 1718 O O . CYS A 1 209 ? 13.186 7.871 -3.399 1.00 53.16 209 CYS A O 1
ATOM 1720 N N . ALA A 1 210 ? 13.791 6.466 -1.745 1.00 54.28 210 ALA A N 1
ATOM 1721 C CA . ALA A 1 210 ? 12.449 5.992 -1.436 1.00 54.28 210 ALA A CA 1
ATOM 1722 C C . ALA A 1 210 ? 11.895 6.841 -0.290 1.00 54.28 210 ALA A C 1
ATOM 1724 O O . ALA A 1 210 ? 12.450 6.823 0.807 1.00 54.28 210 ALA A O 1
ATOM 1725 N N . THR A 1 211 ? 10.822 7.580 -0.550 1.00 51.88 211 THR A N 1
ATOM 1726 C CA . THR A 1 211 ? 10.029 8.256 0.483 1.00 51.88 211 THR A CA 1
ATOM 1727 C C . THR A 1 211 ? 8.551 7.958 0.254 1.00 51.88 211 THR A C 1
ATOM 1729 O O . THR A 1 211 ? 8.163 7.498 -0.822 1.00 51.88 211 THR A O 1
ATOM 1732 N N . ASN A 1 212 ? 7.729 8.241 1.253 1.00 50.25 212 ASN A N 1
ATOM 1733 C CA . ASN A 1 212 ? 6.278 8.352 1.152 1.00 50.25 212 ASN A CA 1
ATOM 1734 C C . ASN A 1 212 ? 5.783 9.810 1.319 1.00 50.25 212 ASN A C 1
ATOM 1736 O O . ASN A 1 212 ? 4.577 10.030 1.377 1.00 50.25 212 ASN A O 1
ATOM 1740 N N . SER A 1 213 ? 6.690 10.795 1.378 1.00 51.12 213 SER A N 1
ATOM 1741 C CA . SER A 1 213 ? 6.377 12.222 1.557 1.00 51.12 213 SER A CA 1
ATOM 1742 C C . SER A 1 213 ? 6.235 13.004 0.239 1.00 51.12 213 SER A C 1
ATOM 1744 O O . SER A 1 213 ? 6.808 12.647 -0.790 1.00 51.12 213 SER A O 1
ATOM 1746 N N . SER A 1 214 ? 5.490 14.118 0.271 1.00 50.72 214 SER A N 1
ATOM 1747 C CA . SER A 1 214 ? 5.236 14.994 -0.891 1.00 50.72 214 SER A CA 1
ATOM 1748 C C . SER A 1 214 ? 6.411 15.898 -1.287 1.00 50.72 214 SER A C 1
ATOM 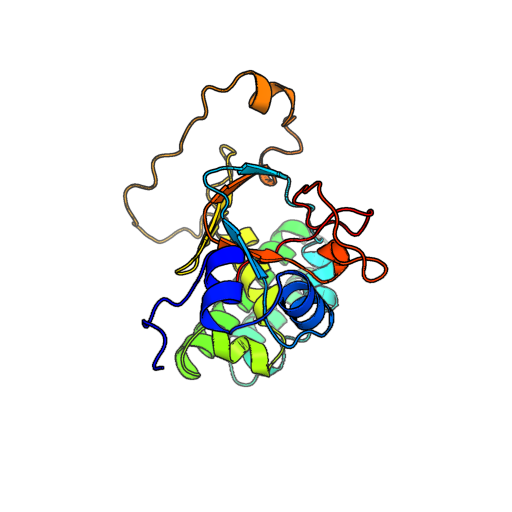1750 O O . SER A 1 214 ? 6.338 16.592 -2.303 1.00 50.72 214 SER A O 1
ATOM 1752 N N . ASP A 1 215 ? 7.495 15.902 -0.511 1.00 52.62 215 ASP A N 1
ATOM 1753 C CA . ASP A 1 215 ? 8.646 16.774 -0.737 1.00 52.62 215 ASP A CA 1
ATOM 1754 C C . ASP A 1 215 ? 9.640 16.129 -1.720 1.00 52.62 215 ASP A C 1
ATOM 1756 O O . ASP A 1 215 ? 10.695 15.621 -1.350 1.00 52.62 215 ASP A O 1
ATOM 1760 N N . GLY A 1 216 ? 9.289 16.154 -3.010 1.00 52.31 216 GLY A N 1
ATOM 1761 C CA . GLY A 1 216 ? 10.246 16.153 -4.127 1.00 52.31 216 GLY A CA 1
ATOM 1762 C C . GLY A 1 216 ? 11.197 14.956 -4.263 1.00 52.31 216 GLY A C 1
ATOM 1763 O O . GLY A 1 216 ? 12.309 15.121 -4.773 1.00 52.31 216 GLY A O 1
ATOM 1764 N N . ILE A 1 217 ? 10.794 13.758 -3.838 1.00 59.38 217 ILE A N 1
ATOM 1765 C CA . ILE A 1 217 ? 11.590 12.530 -3.951 1.00 59.38 217 ILE A CA 1
ATOM 1766 C C . ILE A 1 217 ? 10.742 11.412 -4.585 1.00 59.38 217 ILE A C 1
ATOM 1768 O O . ILE A 1 217 ? 9.525 11.370 -4.436 1.00 59.38 217 ILE A O 1
ATOM 1772 N N . ASN A 1 218 ? 11.387 10.509 -5.330 1.00 60.69 218 ASN A N 1
ATOM 1773 C CA . ASN A 1 218 ? 10.716 9.431 -6.056 1.00 60.69 218 ASN A CA 1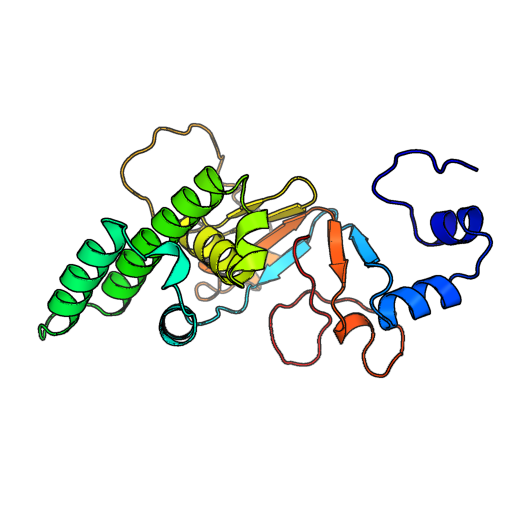
ATOM 1774 C C . ASN A 1 218 ? 9.947 8.494 -5.105 1.00 60.69 218 ASN A C 1
ATOM 1776 O O . ASN A 1 218 ? 10.543 7.787 -4.295 1.00 60.69 218 ASN A O 1
ATOM 1780 N N . LEU A 1 219 ? 8.624 8.426 -5.248 1.00 62.38 219 LEU A N 1
ATOM 1781 C CA . LEU A 1 219 ? 7.807 7.509 -4.452 1.00 62.38 219 LEU A CA 1
ATOM 1782 C C . LEU A 1 219 ? 7.908 6.088 -5.008 1.00 62.38 219 LEU A C 1
ATOM 1784 O O . LEU A 1 219 ? 7.924 5.890 -6.231 1.00 62.38 219 LEU A O 1
ATOM 1788 N N . VAL A 1 220 ? 7.935 5.108 -4.108 1.00 64.12 220 VAL A N 1
ATOM 1789 C CA . VAL A 1 220 ? 7.768 3.696 -4.452 1.00 64.12 220 VAL A CA 1
ATOM 1790 C C . VAL A 1 220 ? 6.583 3.102 -3.734 1.00 64.12 220 VAL A C 1
ATOM 1792 O O . VAL A 1 220 ? 6.379 3.338 -2.547 1.00 64.12 220 VAL A O 1
ATOM 1795 N N . PHE A 1 221 ? 5.837 2.287 -4.465 1.00 62.97 221 PHE A N 1
ATOM 1796 C CA . PHE A 1 221 ? 4.673 1.599 -3.939 1.00 62.97 221 PHE A CA 1
ATOM 1797 C C . PHE A 1 221 ? 4.922 0.100 -3.930 1.00 62.97 221 PHE A C 1
ATOM 1799 O O . PHE A 1 221 ? 5.597 -0.448 -4.811 1.00 62.97 221 PHE A O 1
ATOM 1806 N N . MET A 1 222 ? 4.372 -0.573 -2.925 1.00 64.69 222 MET A N 1
ATOM 1807 C CA . MET A 1 222 ? 4.233 -2.018 -3.020 1.00 64.69 222 MET A CA 1
ATOM 1808 C C . MET A 1 222 ? 3.308 -2.343 -4.210 1.00 64.69 222 MET A C 1
ATOM 1810 O O . MET A 1 222 ? 2.364 -1.589 -4.450 1.00 64.69 222 MET A O 1
ATOM 1814 N N . PRO A 1 223 ? 3.602 -3.402 -4.984 1.00 56.22 223 PRO A N 1
ATOM 1815 C CA . PRO A 1 223 ? 2.796 -3.807 -6.130 1.00 56.22 223 PRO A CA 1
ATOM 1816 C C . PRO A 1 223 ? 1.328 -4.116 -5.818 1.00 56.22 223 PRO A C 1
ATOM 1818 O O . PRO A 1 223 ? 1.049 -4.659 -4.721 1.00 56.22 223 PRO A O 1
#

Sequence (223 aa):
MPLPLREYYPIGRAAELLDCTLDDLIHWAITKRISMYIKIDSAYGIIDEYPITELLGRTDFSDVLSGTTHKEKIIDLDEELEKDDCDLVEYCKRKSIIIYKAMEEYSLKHGGVDSLNEVYLKEAFSFLHYFIYGKMKNNLCKISGIGPYSTGISTYDDDDDDDECIYYDNEYLRSVISSEYDERAVNMQGFFILSDVFFEDNHFRNYFCATNSSDGINLVFMP

Foldseek 3Di:
DPDPPDPDDDLVVVCVVVVHDSLVVLVCCLVVVDWDKDFDAKDKDFADDPDLVNLVVPDDLCVLPPPDVLVVVLVVLVVVVPDPPDDPVVSSLVNLVSSLVSLQVVQVVQPHLVVVVVVPCSVVNQSSCCQQAQKGDDPFKIKHAQAPCSRGDPPPDDDDDDPPNPNDPDPVVPVVCDPVRRSRMIMMGGMWTWDSLCCPPNDHDPDADEYPDPPRHTHTHHD

pLDDT: mean 74.38, std 16.68, range [37.09, 94.94]

Secondary structure (DSSP, 8-state):
----S-S---HHHHHHHHT--HHHHHHHHHTTSS--EEEEEEEEEE-----HHHHHHH---HHHHTTSHHHHHHHHHHHHHTSTT--HHHHHHHHHHHHHHHHHHHHHHTTSGGGGGTTT-HHHHHHHHHHHHSEEE-SSEEEEE-STT-S----S--------------HHHHHHS-TTTTTTEEEEEEEEEEPGGGGGGG---S----BSSSSSS-BEE--